Protein AF-A0A957FVF9-F1 (afdb_monomer)

Solvent-accessible surface area (backbone atoms only — not comparable to full-atom values): 16336 Å² total; per-residue (Å²): 135,80,81,88,62,50,75,27,63,44,45,89,42,102,41,79,76,39,54,56,52,42,64,32,83,74,25,46,86,74,78,30,79,14,34,72,25,36,32,30,45,22,55,67,70,30,56,26,26,32,32,39,46,31,34,24,75,40,70,42,82,54,40,78,86,36,63,45,13,13,29,42,30,34,42,36,67,91,53,27,34,40,36,45,22,13,20,70,49,72,67,69,53,64,75,37,77,44,48,48,51,37,73,41,29,23,17,13,46,24,33,72,52,97,59,48,21,33,38,37,32,29,30,35,70,95,44,82,41,85,87,40,65,93,26,30,43,78,41,57,81,42,51,35,39,67,75,54,54,38,87,58,69,70,67,68,45,60,26,34,31,51,42,90,37,41,49,78,57,90,58,34,30,31,24,33,90,88,25,38,60,34,37,51,49,100,87,41,68,41,62,33,49,49,63,43,35,28,36,51,76,47,83,52,102,64,31,30,29,28,34,33,25,26,70,71,45,73,48,73,95,68,77,78,84,89,66,89,77,87,90,82,76,76,59,55,47,69,25,17,29,52,37,95,34,40,55,71,58,90,66,35,27,31,23,27,94,85,19,33,58,25,11,78,41,60,49,92,87,39,60,72,65,42,45,31,38,47,65,38,66,27,35,56,69,64,73,69,42,84,67,12,30,31,28,34,32,48,56,84,46,33,79,56,95,63,86,134

Secondary structure (DSSP, 8-state):
-PPP---S-SBS---EEE-TT--HHHHGGGT-SS-SSEEEE--TT-EEE-SS-EEEEEEE--SSSSTT-EEEEEE-STTEEEEEEEEEEES--TT-EE-TT-EEEEEB--SS-SSSEEEEEEEETT--BTTBSTTEE-SHHHHGGGGT-S---SSEEEEEEEGGGEEEETTEEEEPTT-EEEE-SSS-EEEE-TT-EEEEEEE-SSEEEEEEETTTTT--S-PPP---S------EEEEEEEGGGEEEETTEEEE-TT-EEEESSSSTTS-EEEEEPTT-EEEE-S--BTTEEEEEEEGGGBSSPPP-

Foldseek 3Di:
DDDDFFPADFWPAPDWPDFAQPPCVVCVVVVFSGQLFIWADAAWFTWTWDRAKFFFQDFDAALEPDQQGTWTKGADPQQKIKIKGQFPDFPDDGGDTDGRRDTTGTWFHGHNGDGTTITMWMAHPPDDDPPGPDRTDGCCVRCCVNLVNDADDDPWQKFKWFPVQWDDDVQKTFGAPPWTWGHRDLQDIFTQDGRFMWGFDDDDPTITITIGHCVRRVNDDDDPDDDDDDDDDLPWDKFWWQQVQWDDDPQKTFGHQQFTFGFNDLDPPGDGQAGFHGRFMWGFPDDDDNRITTTTGRCVRGPDRGDD

Structure (mmCIF, N/CA/C/O backbone):
data_AF-A0A957FVF9-F1
#
_entry.id   AF-A0A957FVF9-F1
#
loop_
_atom_site.group_PDB
_atom_site.id
_atom_site.type_symbol
_atom_site.label_atom_id
_atom_site.label_alt_id
_atom_site.label_comp_id
_atom_site.label_asym_id
_atom_site.label_entity_id
_atom_site.label_seq_id
_atom_site.pdbx_PDB_ins_code
_atom_site.Cartn_x
_atom_site.Cartn_y
_atom_site.Cartn_z
_atom_site.occupancy
_atom_site.B_iso_or_equiv
_atom_site.auth_seq_id
_atom_site.auth_comp_id
_atom_site.auth_asym_id
_atom_site.auth_atom_id
_atom_site.pdbx_PDB_model_num
ATOM 1 N N . MET A 1 1 ? -17.914 -2.248 -14.679 1.00 39.16 1 MET A N 1
ATOM 2 C CA . MET A 1 1 ? -16.458 -2.127 -14.454 1.00 39.16 1 MET A CA 1
ATOM 3 C C . MET A 1 1 ? -16.274 -1.328 -13.179 1.00 39.16 1 MET A C 1
ATOM 5 O O . MET A 1 1 ? -16.945 -0.313 -13.040 1.00 39.16 1 MET A O 1
ATOM 9 N N . GLY A 1 2 ? -15.519 -1.854 -12.213 1.00 53.28 2 GLY A N 1
ATOM 10 C CA . GLY A 1 2 ? -15.209 -1.140 -10.970 1.00 53.28 2 GLY A CA 1
ATOM 11 C C . GLY A 1 2 ? -14.048 -0.171 -11.184 1.00 53.28 2 GLY A C 1
ATOM 12 O O . GLY A 1 2 ? -13.302 -0.339 -12.142 1.00 53.28 2 GLY A O 1
ATOM 13 N N . ALA A 1 3 ? -13.908 0.826 -10.312 1.00 80.12 3 ALA A N 1
ATOM 14 C CA . ALA A 1 3 ? -12.773 1.745 -10.349 1.00 80.12 3 ALA A CA 1
ATOM 15 C C . ALA A 1 3 ? -11.444 0.991 -10.148 1.00 80.12 3 ALA A C 1
ATOM 17 O O . ALA A 1 3 ? -11.397 0.029 -9.372 1.00 80.12 3 ALA A O 1
ATOM 18 N N . PHE A 1 4 ? -10.380 1.435 -10.826 1.00 87.38 4 PHE A N 1
ATOM 19 C CA . PHE A 1 4 ? -9.025 0.919 -10.626 1.00 87.38 4 PHE A CA 1
ATOM 20 C C . PHE A 1 4 ? -8.623 0.898 -9.141 1.00 87.38 4 PHE A C 1
ATOM 22 O O . PHE A 1 4 ? -8.746 1.898 -8.431 1.00 87.38 4 PHE A O 1
ATOM 29 N N . ARG A 1 5 ? -8.101 -0.245 -8.688 1.00 87.75 5 ARG A N 1
ATOM 30 C CA . ARG A 1 5 ? -7.539 -0.459 -7.349 1.00 87.75 5 ARG A CA 1
ATOM 31 C C . ARG A 1 5 ? -6.347 -1.405 -7.438 1.00 87.75 5 ARG A C 1
ATOM 33 O O . ARG A 1 5 ? -6.224 -2.149 -8.411 1.00 87.75 5 ARG A O 1
ATOM 40 N N . PHE A 1 6 ? -5.493 -1.402 -6.421 1.00 92.69 6 PHE A N 1
ATOM 41 C CA . PHE A 1 6 ? -4.568 -2.516 -6.245 1.00 92.69 6 PHE A CA 1
ATOM 42 C C . PHE A 1 6 ? -5.336 -3.691 -5.633 1.00 92.69 6 PHE A C 1
ATOM 44 O O . PHE A 1 6 ? -6.158 -3.507 -4.741 1.00 92.69 6 PHE A O 1
ATOM 51 N N . GLU A 1 7 ? -5.090 -4.887 -6.147 1.00 90.75 7 GLU A N 1
ATOM 52 C CA . GLU A 1 7 ? -5.759 -6.136 -5.772 1.00 90.75 7 GLU A CA 1
ATOM 53 C C . GLU A 1 7 ? -4.785 -7.140 -5.131 1.00 90.75 7 GLU A C 1
ATOM 55 O O . GLU A 1 7 ? -5.219 -8.126 -4.541 1.00 90.75 7 GLU A O 1
ATOM 60 N N . ALA A 1 8 ? -3.472 -6.886 -5.200 1.00 91.19 8 ALA A N 1
ATOM 61 C CA . ALA A 1 8 ? -2.452 -7.725 -4.580 1.00 91.19 8 ALA A CA 1
ATOM 62 C C . ALA A 1 8 ? -1.302 -6.913 -3.975 1.00 91.19 8 ALA A C 1
ATOM 64 O O . ALA A 1 8 ? -0.821 -5.940 -4.559 1.00 91.19 8 ALA A O 1
ATOM 65 N N . TRP A 1 9 ? -0.823 -7.351 -2.807 1.00 93.31 9 TRP A N 1
ATOM 66 C CA . TRP A 1 9 ? 0.393 -6.808 -2.206 1.00 93.31 9 TRP A CA 1
ATOM 67 C C . TRP A 1 9 ? 1.621 -7.214 -3.048 1.00 93.31 9 TRP A C 1
ATOM 69 O O . TRP A 1 9 ? 1.732 -8.383 -3.420 1.00 93.31 9 TRP A O 1
ATOM 79 N N . PRO A 1 10 ? 2.551 -6.295 -3.369 1.00 96.94 10 PRO A N 1
ATOM 80 C CA . PRO A 1 10 ? 3.556 -6.538 -4.407 1.00 96.94 10 PRO A CA 1
ATOM 81 C C . PRO A 1 10 ? 4.786 -7.333 -3.955 1.00 96.94 10 PRO A C 1
ATOM 83 O O . PRO A 1 10 ? 5.668 -7.576 -4.773 1.00 96.94 10 PRO A O 1
ATOM 86 N N . THR A 1 11 ? 4.890 -7.723 -2.682 1.00 93.44 11 THR A N 1
ATOM 87 C CA . THR A 1 11 ? 6.029 -8.499 -2.154 1.00 93.44 11 THR A CA 1
ATOM 88 C C . THR A 1 11 ? 5.564 -9.587 -1.186 1.00 93.44 11 THR A C 1
ATOM 90 O O . THR A 1 11 ? 4.392 -9.687 -0.842 1.00 93.44 11 THR A O 1
ATOM 93 N N . GLU A 1 12 ? 6.487 -10.401 -0.684 1.00 82.50 12 GLU A N 1
ATOM 94 C CA . GLU A 1 12 ? 6.202 -11.365 0.390 1.00 82.50 12 GLU A CA 1
ATOM 95 C C . GLU A 1 12 ? 6.155 -10.720 1.792 1.00 82.50 12 GLU A C 1
ATOM 97 O O . GLU A 1 12 ? 5.871 -11.399 2.777 1.00 82.50 12 GLU A O 1
ATOM 102 N N . PHE A 1 13 ? 6.420 -9.409 1.907 1.00 81.50 13 PHE A N 1
ATOM 103 C CA . PHE A 1 13 ? 6.526 -8.705 3.187 1.00 81.50 13 PHE A CA 1
ATOM 104 C C . PHE A 1 13 ? 5.645 -7.456 3.219 1.00 81.50 13 PHE A C 1
ATOM 106 O O . PHE A 1 13 ? 5.894 -6.464 2.533 1.00 81.50 13 PHE A O 1
ATOM 113 N N . GLN A 1 14 ? 4.658 -7.456 4.108 1.00 77.75 14 GLN A N 1
ATOM 114 C CA . GLN A 1 14 ? 3.724 -6.347 4.315 1.00 77.75 14 GLN A CA 1
ATOM 115 C C . GLN A 1 14 ? 4.316 -5.226 5.181 1.00 77.75 14 GLN A C 1
ATOM 117 O O . GLN A 1 14 ? 3.807 -4.899 6.249 1.00 77.75 14 GLN A O 1
ATOM 122 N N . LYS A 1 15 ? 5.447 -4.652 4.753 1.00 77.38 15 LYS A N 1
ATOM 123 C CA . LYS A 1 15 ? 6.122 -3.572 5.483 1.00 77.38 15 LYS A CA 1
ATOM 124 C C . LYS A 1 15 ? 6.642 -2.496 4.543 1.00 77.38 15 LYS A C 1
ATOM 126 O O . LYS A 1 15 ? 7.566 -2.744 3.775 1.00 77.38 15 LYS A O 1
ATOM 131 N N . ILE A 1 16 ? 6.113 -1.288 4.692 1.00 79.44 16 ILE A N 1
ATOM 132 C CA . ILE A 1 16 ? 6.655 -0.084 4.061 1.00 79.44 16 ILE A CA 1
ATOM 133 C C . ILE A 1 16 ? 7.907 0.352 4.830 1.00 79.44 16 ILE A C 1
ATOM 135 O O . ILE A 1 16 ? 7.897 0.441 6.060 1.00 79.44 16 ILE A O 1
ATOM 139 N N . THR A 1 17 ? 8.997 0.586 4.109 1.00 75.00 17 THR A N 1
ATOM 140 C CA . THR A 1 17 ? 10.268 1.090 4.645 1.00 75.00 17 THR A CA 1
ATOM 141 C C . THR A 1 17 ? 10.483 2.561 4.325 1.00 75.00 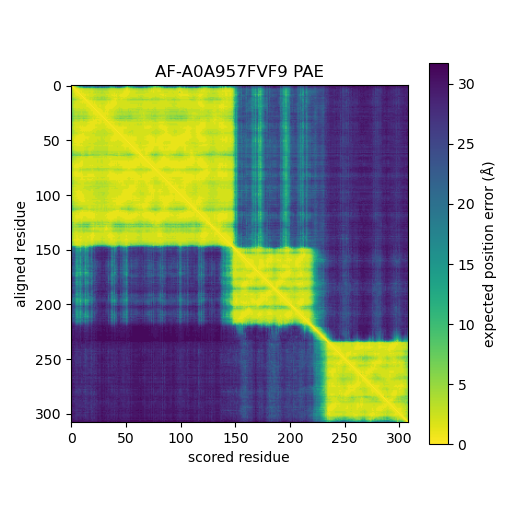17 THR A C 1
ATOM 143 O O . THR A 1 17 ? 11.168 3.236 5.089 1.00 75.00 17 THR A O 1
ATOM 146 N N . GLN A 1 18 ? 9.861 3.072 3.259 1.00 75.00 18 GLN A N 1
ATOM 147 C CA . GLN A 1 18 ? 9.872 4.495 2.940 1.00 75.00 18 GLN A CA 1
ATOM 148 C C . GLN A 1 18 ? 8.577 4.922 2.246 1.00 75.00 18 GLN A C 1
ATOM 150 O O . GLN A 1 18 ? 8.116 4.278 1.306 1.00 75.00 18 GLN A O 1
ATOM 155 N N . TYR A 1 19 ? 7.995 6.025 2.711 1.00 73.69 19 TYR A N 1
ATOM 156 C CA . TYR A 1 19 ? 6.755 6.577 2.165 1.00 73.69 19 TYR A CA 1
ATOM 157 C C . TYR A 1 19 ? 7.010 7.520 0.985 1.00 73.69 19 TYR A C 1
ATOM 159 O O . TYR A 1 19 ? 8.119 8.026 0.797 1.00 73.69 19 TYR A O 1
ATOM 167 N N . PHE A 1 20 ? 5.955 7.782 0.220 1.00 76.31 20 PHE A N 1
ATOM 168 C CA . PHE A 1 20 ? 5.917 8.829 -0.793 1.00 76.31 20 PHE A CA 1
ATOM 169 C C . PHE A 1 20 ? 6.207 10.206 -0.178 1.00 76.31 20 PHE A C 1
ATOM 171 O O . PHE A 1 20 ? 5.814 10.490 0.953 1.00 76.31 20 PHE A O 1
ATOM 178 N N . GLY A 1 21 ? 6.940 11.063 -0.890 1.00 70.38 21 GLY A N 1
ATOM 179 C CA . GLY A 1 21 ? 7.344 12.387 -0.403 1.00 70.38 21 GLY A CA 1
ATOM 180 C C . GLY A 1 21 ? 8.474 12.397 0.629 1.00 70.38 21 GLY A C 1
ATOM 181 O O . GLY A 1 21 ? 8.967 13.473 0.964 1.00 70.38 21 GLY A O 1
ATOM 182 N N . ALA A 1 22 ? 8.924 11.240 1.121 1.00 63.25 22 ALA A N 1
ATOM 183 C CA . ALA A 1 22 ? 9.972 11.177 2.133 1.00 63.25 22 ALA A CA 1
ATOM 184 C C . ALA A 1 22 ? 11.318 11.728 1.629 1.00 63.25 22 ALA A C 1
ATOM 186 O O . ALA A 1 22 ? 11.628 11.690 0.438 1.00 63.25 22 ALA A O 1
ATOM 187 N N . ASN A 1 23 ? 12.137 12.200 2.573 1.00 72.94 23 ASN A N 1
ATOM 188 C CA . ASN A 1 23 ? 13.519 12.645 2.360 1.00 72.94 23 ASN A CA 1
ATOM 189 C C . ASN A 1 23 ? 13.717 13.647 1.197 1.00 72.94 23 ASN A C 1
ATOM 191 O O . ASN A 1 23 ? 14.636 13.453 0.400 1.00 72.94 23 ASN A O 1
ATOM 195 N N . PRO A 1 24 ? 12.918 14.728 1.082 1.00 73.38 24 PRO A N 1
ATOM 196 C CA . PRO A 1 24 ? 12.976 15.693 -0.029 1.00 73.38 24 PRO A CA 1
ATOM 197 C C . PRO A 1 24 ? 14.385 16.192 -0.364 1.00 73.38 24 PRO A C 1
ATOM 199 O O . PRO A 1 24 ? 14.754 16.298 -1.532 1.00 73.38 24 PRO A O 1
ATOM 202 N N . GLN A 1 25 ? 15.214 16.408 0.654 1.00 80.56 25 GLN A N 1
ATOM 203 C CA . GLN A 1 25 ? 16.610 16.807 0.511 1.00 80.56 25 GLN A CA 1
ATOM 204 C C . GLN A 1 25 ? 17.462 15.809 -0.294 1.00 80.56 25 GLN A C 1
ATOM 206 O O . GLN A 1 25 ? 18.347 16.225 -1.036 1.00 80.56 25 GLN A O 1
ATOM 211 N N . ASN A 1 26 ? 17.175 14.507 -0.203 1.00 79.12 26 ASN A N 1
ATOM 212 C CA . ASN A 1 26 ? 17.899 13.463 -0.932 1.00 79.12 26 ASN A CA 1
ATOM 213 C C . ASN A 1 26 ? 17.429 13.360 -2.388 1.00 79.12 26 ASN A C 1
ATOM 215 O O . ASN A 1 26 ? 18.211 12.972 -3.252 1.00 79.12 26 ASN A O 1
ATOM 219 N N . TYR A 1 27 ? 16.169 13.707 -2.665 1.00 87.50 27 TYR A N 1
ATOM 220 C CA . TYR A 1 27 ? 15.547 13.573 -3.987 1.00 87.50 27 TYR A CA 1
ATOM 221 C C . TYR A 1 27 ? 15.618 14.848 -4.835 1.00 87.50 27 TYR A C 1
ATOM 223 O O . TYR A 1 27 ? 15.487 14.777 -6.059 1.00 87.50 27 TYR A O 1
ATOM 231 N N . ALA A 1 28 ? 15.923 15.994 -4.222 1.00 88.94 28 ALA A N 1
ATOM 232 C CA . ALA A 1 28 ? 16.115 17.266 -4.916 1.00 88.94 28 ALA A CA 1
ATOM 233 C C . ALA A 1 28 ? 17.161 17.178 -6.044 1.00 88.94 28 ALA A C 1
ATOM 235 O O . ALA A 1 28 ? 16.979 17.782 -7.100 1.00 88.94 28 ALA A O 1
ATOM 236 N N . GLN A 1 29 ? 18.210 16.362 -5.873 1.00 91.06 29 GLN A N 1
ATOM 237 C CA . GLN A 1 29 ? 19.230 16.118 -6.904 1.00 91.06 29 GLN A CA 1
ATOM 238 C C . GLN A 1 29 ? 18.670 15.482 -8.193 1.00 91.06 29 GLN A C 1
ATOM 240 O O . GLN A 1 29 ? 19.277 15.599 -9.253 1.00 91.06 29 GLN A O 1
ATOM 245 N N . PHE A 1 30 ? 17.497 14.843 -8.122 1.00 89.25 30 PHE A N 1
ATOM 246 C CA . PHE A 1 30 ? 16.783 14.258 -9.262 1.00 89.25 30 PHE A CA 1
ATOM 247 C C . PHE A 1 30 ? 15.648 15.156 -9.778 1.00 89.25 30 PHE A C 1
ATOM 249 O O . PHE A 1 30 ? 14.843 14.720 -10.603 1.00 89.25 30 PHE A O 1
ATOM 256 N N . GLY A 1 31 ? 15.550 16.396 -9.282 1.00 89.81 31 GLY A N 1
ATOM 257 C CA . GLY A 1 31 ? 14.455 17.314 -9.604 1.00 89.81 31 GLY A CA 1
ATOM 258 C C . GLY A 1 31 ? 13.102 16.848 -9.061 1.00 89.81 31 GLY A C 1
ATOM 259 O O . GLY A 1 31 ? 12.062 17.173 -9.634 1.00 89.81 31 GLY A O 1
ATOM 260 N N . LEU A 1 32 ? 13.110 16.047 -7.994 1.00 90.88 32 LEU A N 1
ATOM 261 C CA . LEU A 1 32 ? 11.913 15.517 -7.357 1.00 90.88 32 LEU A CA 1
ATOM 262 C C . LEU A 1 32 ? 11.653 16.229 -6.023 1.00 90.88 32 LEU A C 1
ATOM 264 O O . LEU A 1 32 ? 12.600 16.514 -5.288 1.00 90.88 32 LEU A O 1
ATOM 268 N N . PRO A 1 33 ? 10.380 16.482 -5.674 1.00 74.00 33 PRO A N 1
ATOM 269 C CA . PRO A 1 33 ? 10.014 17.114 -4.407 1.00 74.00 33 PRO A CA 1
ATOM 270 C C . PRO A 1 33 ? 10.150 16.169 -3.200 1.00 74.00 33 PRO A C 1
ATOM 272 O O . PRO A 1 33 ? 9.903 16.589 -2.077 1.00 74.00 33 PRO A O 1
ATOM 275 N N . GLY A 1 34 ? 10.512 14.905 -3.421 1.00 86.00 34 GLY A N 1
ATOM 276 C CA . GLY A 1 34 ? 10.608 13.839 -2.430 1.00 86.00 34 GLY A CA 1
ATOM 277 C C . GLY A 1 34 ? 10.670 12.482 -3.111 1.00 86.00 34 GLY A C 1
ATOM 278 O O . GLY A 1 34 ? 10.746 12.403 -4.338 1.00 86.00 34 GLY A O 1
ATOM 279 N N . HIS A 1 35 ? 10.605 11.427 -2.310 1.00 88.94 35 HIS A N 1
ATOM 280 C CA . HIS A 1 35 ? 10.514 10.064 -2.808 1.00 88.94 35 HIS A CA 1
ATOM 281 C C . HIS A 1 35 ? 9.263 9.861 -3.674 1.00 88.94 35 HIS A C 1
ATOM 283 O O . HIS A 1 35 ? 8.144 10.063 -3.213 1.00 88.94 35 HIS A O 1
ATOM 289 N N . GLU A 1 36 ? 9.436 9.466 -4.929 1.00 93.69 36 GLU A N 1
ATOM 290 C CA . GLU A 1 36 ? 8.377 9.439 -5.939 1.00 93.69 36 GLU A CA 1
ATOM 291 C C . GLU A 1 36 ? 7.573 8.134 -5.998 1.00 93.69 36 GLU A C 1
ATOM 293 O O . GLU A 1 36 ? 6.814 7.905 -6.939 1.00 93.69 36 GLU A O 1
ATOM 298 N N . GLY A 1 37 ? 7.725 7.281 -4.992 1.00 92.56 37 GLY A N 1
ATOM 299 C CA . GLY A 1 37 ? 7.009 6.023 -4.862 1.00 92.56 37 GLY A CA 1
ATOM 300 C C . GLY A 1 37 ? 6.925 5.589 -3.407 1.00 92.56 37 GLY A C 1
ATOM 301 O O . GLY A 1 37 ? 7.014 6.405 -2.489 1.00 92.56 37 GLY A O 1
ATOM 302 N N . ILE A 1 38 ? 6.753 4.292 -3.195 1.00 89.06 38 ILE A N 1
ATOM 303 C CA . ILE A 1 38 ? 6.815 3.657 -1.880 1.00 89.06 38 ILE A CA 1
ATOM 304 C C . ILE A 1 38 ? 7.828 2.530 -1.932 1.00 89.06 38 ILE A C 1
ATOM 306 O O . ILE A 1 38 ? 7.788 1.703 -2.842 1.00 89.06 38 ILE A O 1
ATOM 310 N N . ASP A 1 39 ? 8.687 2.486 -0.917 1.00 93.50 39 ASP A N 1
ATOM 311 C CA . ASP A 1 39 ? 9.656 1.414 -0.755 1.00 93.50 39 ASP A CA 1
ATOM 312 C C . ASP A 1 39 ? 9.088 0.392 0.215 1.00 93.50 39 ASP A C 1
ATOM 314 O O . ASP A 1 39 ? 8.679 0.720 1.336 1.00 93.50 39 ASP A O 1
ATOM 318 N N . ILE A 1 40 ? 9.053 -0.857 -0.227 1.00 91.94 40 ILE A N 1
ATOM 319 C CA . ILE A 1 40 ? 8.489 -1.985 0.500 1.00 91.94 40 ILE A CA 1
ATOM 320 C C . ILE A 1 40 ? 9.621 -2.956 0.793 1.00 91.94 40 ILE A C 1
ATOM 322 O O . ILE A 1 40 ? 10.419 -3.288 -0.085 1.00 91.94 40 ILE A O 1
ATOM 326 N N . ARG A 1 41 ? 9.680 -3.447 2.034 1.00 87.12 41 ARG A N 1
ATOM 327 C CA . ARG A 1 41 ? 10.655 -4.457 2.439 1.00 87.12 41 ARG A CA 1
ATOM 328 C C . ARG A 1 41 ? 10.593 -5.636 1.467 1.00 87.12 41 ARG A C 1
ATOM 330 O O . ARG A 1 41 ? 9.551 -6.265 1.313 1.00 87.12 41 ARG A O 1
ATOM 337 N N . ALA A 1 42 ? 11.729 -5.956 0.871 1.00 94.06 42 ALA A N 1
ATOM 338 C CA . ALA A 1 42 ? 11.906 -7.133 0.039 1.00 94.06 42 ALA A CA 1
ATOM 339 C C . ALA A 1 42 ? 13.405 -7.455 0.013 1.00 94.06 42 ALA A C 1
ATOM 341 O O . ALA A 1 42 ? 14.129 -6.836 -0.756 1.00 94.06 42 ALA A O 1
ATOM 342 N N . PRO A 1 43 ? 13.900 -8.339 0.901 1.00 90.38 43 PRO A N 1
ATOM 343 C CA . PRO A 1 43 ? 15.273 -8.826 0.822 1.00 90.38 43 PRO A CA 1
ATOM 344 C C . PRO A 1 43 ? 15.589 -9.424 -0.555 1.00 90.38 43 PRO A C 1
ATOM 346 O O . PRO A 1 43 ? 14.681 -9.886 -1.248 1.00 90.38 43 PRO A O 1
ATOM 349 N N . THR A 1 44 ? 16.867 -9.478 -0.921 1.00 94.25 44 THR A N 1
ATOM 350 C CA . THR A 1 44 ? 17.301 -9.969 -2.235 1.00 94.25 44 THR A CA 1
ATOM 351 C C . THR A 1 44 ? 16.745 -11.363 -2.513 1.00 94.25 44 THR A C 1
ATOM 353 O O . THR A 1 44 ? 16.766 -12.227 -1.633 1.00 94.25 44 THR A O 1
ATOM 356 N N . GLY A 1 45 ? 16.209 -11.561 -3.717 1.00 89.69 45 GLY A N 1
ATOM 357 C CA . GLY A 1 45 ? 15.563 -12.805 -4.135 1.00 89.69 45 GLY A CA 1
ATOM 358 C C . GLY A 1 45 ? 14.114 -12.966 -3.656 1.00 89.69 45 GLY A C 1
ATOM 359 O O . GLY A 1 45 ? 13.507 -14.007 -3.904 1.00 89.69 45 GLY A O 1
ATOM 360 N N . SER A 1 46 ? 13.525 -11.967 -2.986 1.00 92.44 46 SER A N 1
ATOM 361 C CA . SER A 1 46 ? 12.090 -11.990 -2.655 1.00 92.44 46 SER A CA 1
ATOM 362 C C . SER A 1 46 ? 11.246 -11.887 -3.918 1.00 92.44 46 SER A C 1
ATOM 364 O O . SER A 1 46 ? 11.574 -11.121 -4.826 1.00 92.44 46 SER A O 1
ATOM 366 N N . ARG A 1 47 ? 10.119 -12.599 -3.959 1.00 96.19 47 ARG A N 1
ATOM 367 C CA . ARG A 1 47 ? 9.187 -12.533 -5.091 1.00 96.19 47 ARG A CA 1
ATOM 368 C C . ARG A 1 47 ? 8.494 -11.173 -5.149 1.00 96.19 47 ARG A C 1
ATOM 370 O O . ARG A 1 47 ? 8.037 -10.655 -4.128 1.00 96.19 47 ARG A O 1
ATOM 377 N N . VAL A 1 48 ? 8.384 -10.637 -6.363 1.00 98.69 48 VAL A N 1
ATOM 378 C CA . VAL A 1 48 ? 7.642 -9.411 -6.678 1.00 98.69 48 VAL A CA 1
ATOM 379 C C . VAL A 1 48 ? 6.403 -9.763 -7.490 1.00 98.69 48 VAL A C 1
ATOM 381 O O . VAL A 1 48 ? 6.484 -10.533 -8.450 1.00 98.69 48 VAL A O 1
ATOM 384 N N . PHE A 1 49 ? 5.262 -9.190 -7.118 1.00 98.44 49 PHE A N 1
ATOM 385 C CA . PHE A 1 49 ? 3.957 -9.461 -7.719 1.00 98.44 49 PHE A CA 1
ATOM 386 C C . PHE A 1 49 ? 3.355 -8.200 -8.346 1.00 98.44 49 PHE A C 1
ATOM 388 O O . PHE A 1 49 ? 3.541 -7.094 -7.835 1.00 98.44 49 PHE A O 1
ATOM 395 N N . ALA A 1 50 ? 2.604 -8.358 -9.438 1.00 98.62 50 ALA A N 1
ATOM 396 C CA . ALA A 1 50 ? 1.841 -7.259 -10.022 1.00 98.62 50 ALA A CA 1
ATOM 397 C C . ALA A 1 50 ? 0.700 -6.837 -9.081 1.00 98.62 50 ALA A C 1
ATOM 399 O O . ALA A 1 50 ? -0.103 -7.674 -8.667 1.00 98.62 50 ALA A O 1
ATOM 400 N N . VAL A 1 51 ? 0.590 -5.542 -8.765 1.00 98.06 51 VAL A N 1
ATOM 401 C CA . VAL A 1 51 ? -0.450 -5.039 -7.842 1.00 98.06 51 VAL A CA 1
ATOM 402 C C . VAL A 1 51 ? -1.857 -5.075 -8.431 1.00 98.06 51 VAL A C 1
ATOM 404 O O . VAL A 1 51 ? -2.826 -5.072 -7.684 1.00 98.06 51 VAL A O 1
ATOM 407 N N . ALA A 1 52 ? -1.983 -5.086 -9.756 1.00 97.94 52 ALA A N 1
ATOM 408 C CA . ALA A 1 52 ? -3.246 -5.119 -10.485 1.00 97.94 52 ALA A CA 1
ATOM 409 C C . ALA A 1 52 ? -3.027 -5.740 -11.871 1.00 97.94 52 ALA A C 1
ATOM 411 O O . ALA A 1 52 ? -1.905 -5.724 -12.389 1.00 97.94 52 ALA A O 1
ATOM 412 N N . ALA A 1 53 ? -4.100 -6.234 -12.493 1.00 97.94 53 ALA A N 1
ATOM 413 C CA . ALA A 1 53 ? -4.039 -6.749 -13.857 1.00 97.94 53 ALA A CA 1
ATOM 414 C C . ALA A 1 53 ? -3.648 -5.651 -14.864 1.00 97.94 53 ALA A C 1
ATOM 416 O O . ALA A 1 53 ? -3.996 -4.477 -14.695 1.00 97.94 53 ALA A O 1
ATOM 417 N N . GLY A 1 54 ? -2.921 -6.014 -15.917 1.00 98.50 54 GLY A N 1
ATOM 418 C CA . GLY A 1 54 ? -2.460 -5.055 -16.920 1.00 98.50 54 GLY A CA 1
ATOM 419 C C . GLY A 1 54 ? -1.545 -5.656 -17.978 1.00 98.50 54 GLY A C 1
ATOM 420 O O . GLY A 1 54 ? -1.320 -6.862 -18.014 1.00 98.50 54 GLY A O 1
ATOM 421 N N . GLU A 1 55 ? -1.007 -4.798 -18.836 1.00 98.75 55 GLU A N 1
ATOM 422 C CA . GLU A 1 55 ? -0.044 -5.149 -19.877 1.00 98.75 55 GLU A CA 1
ATOM 423 C C . GLU A 1 55 ? 1.342 -4.603 -19.526 1.00 98.75 55 GLU A C 1
ATOM 425 O O . GLU A 1 55 ? 1.516 -3.416 -19.232 1.00 98.75 55 GLU A O 1
ATOM 430 N N . VAL A 1 56 ? 2.356 -5.462 -19.574 1.00 98.81 56 VAL A N 1
ATOM 431 C CA . VAL A 1 56 ? 3.756 -5.065 -19.419 1.00 98.81 56 VAL A CA 1
ATOM 432 C C . VAL A 1 56 ? 4.182 -4.278 -20.657 1.00 98.81 56 VAL A C 1
ATOM 434 O O . VAL A 1 56 ? 4.470 -4.859 -21.696 1.00 98.81 56 VAL A O 1
ATOM 437 N N . PHE A 1 57 ? 4.257 -2.952 -20.563 1.00 98.62 57 PHE A N 1
ATOM 438 C CA . PHE A 1 57 ? 4.613 -2.107 -21.714 1.00 98.62 57 PHE A CA 1
ATOM 439 C C . PHE A 1 57 ? 6.108 -1.777 -21.785 1.00 98.62 57 PHE A C 1
ATOM 441 O O . PHE A 1 57 ? 6.567 -1.214 -22.779 1.00 98.62 57 PHE A O 1
ATOM 448 N N . ARG A 1 58 ? 6.866 -2.048 -20.714 1.00 98.56 58 ARG A N 1
ATOM 449 C CA . ARG A 1 58 ? 8.321 -1.883 -20.712 1.00 98.56 58 ARG A CA 1
ATOM 450 C C . ARG A 1 58 ? 9.005 -2.818 -19.726 1.00 98.56 58 ARG A C 1
ATOM 452 O O . ARG A 1 58 ? 8.590 -2.905 -18.569 1.00 98.56 58 ARG A O 1
ATOM 459 N N . VAL A 1 59 ? 10.109 -3.411 -20.161 1.00 98.56 59 VAL A N 1
ATOM 460 C CA . VAL A 1 59 ? 11.051 -4.148 -19.315 1.00 98.56 59 VAL A CA 1
ATOM 461 C C . VAL A 1 59 ? 12.446 -3.574 -19.530 1.00 98.56 59 VAL A C 1
ATOM 463 O O . VAL A 1 59 ? 12.888 -3.384 -20.657 1.00 98.56 59 VAL A O 1
ATOM 466 N N . HIS A 1 60 ? 13.148 -3.275 -18.443 1.00 98.44 60 HIS A N 1
ATOM 467 C CA . HIS A 1 60 ? 14.522 -2.795 -18.488 1.00 98.44 60 HIS A CA 1
ATOM 468 C C . HIS A 1 60 ? 15.408 -3.724 -17.667 1.00 98.44 60 HIS A C 1
ATOM 470 O O . HIS A 1 60 ? 15.137 -3.934 -16.488 1.00 98.44 60 HIS A O 1
ATOM 476 N N . THR A 1 61 ? 16.453 -4.273 -18.285 1.00 97.44 61 THR A N 1
ATOM 477 C CA . THR A 1 61 ? 17.303 -5.318 -17.689 1.00 97.44 61 THR A CA 1
ATOM 478 C C . THR A 1 61 ? 18.741 -4.881 -17.427 1.00 97.44 61 THR A C 1
ATOM 480 O O . THR A 1 61 ? 19.531 -5.682 -16.939 1.00 97.44 61 THR A O 1
ATOM 483 N N . ASP A 1 62 ? 19.106 -3.636 -17.739 1.00 96.81 62 ASP A N 1
ATOM 484 C CA . ASP A 1 62 ? 20.419 -3.092 -17.386 1.00 96.81 62 ASP A CA 1
ATOM 485 C C . ASP A 1 62 ? 20.360 -2.473 -15.983 1.00 96.81 62 ASP A C 1
ATOM 487 O O . ASP A 1 62 ? 19.708 -1.456 -15.748 1.00 96.81 62 ASP A O 1
ATOM 491 N N . ALA A 1 63 ? 21.059 -3.098 -15.038 1.00 95.19 63 ALA A N 1
ATOM 492 C CA . ALA A 1 63 ? 21.090 -2.689 -13.637 1.00 95.19 63 ALA A CA 1
ATOM 493 C C . ALA A 1 63 ? 21.718 -1.306 -13.387 1.00 95.19 63 ALA A C 1
ATOM 495 O O . ALA A 1 63 ? 21.515 -0.742 -12.314 1.00 95.19 63 ALA A O 1
ATOM 496 N N . SER A 1 64 ? 22.489 -0.770 -14.336 1.00 94.19 64 SER A N 1
ATOM 497 C CA . SER A 1 64 ? 23.332 0.418 -14.142 1.00 94.19 64 SER A CA 1
ATOM 498 C C . SER A 1 64 ? 22.905 1.634 -14.963 1.00 94.19 64 SER A C 1
ATOM 500 O O . SER A 1 64 ? 23.240 2.763 -14.608 1.00 94.19 64 SER A O 1
ATOM 502 N N . SER A 1 65 ? 22.146 1.433 -16.044 1.00 94.75 65 SER A N 1
ATOM 503 C CA . SER A 1 65 ? 21.835 2.510 -16.996 1.00 94.75 65 SER A CA 1
ATOM 504 C C . SER A 1 65 ? 20.634 3.389 -16.616 1.00 94.75 65 SER A C 1
ATOM 506 O O . SER A 1 65 ? 20.335 4.371 -17.299 1.00 94.75 65 SER A O 1
ATOM 508 N N . HIS A 1 66 ? 19.932 3.065 -15.526 1.00 95.81 66 HIS A N 1
ATOM 509 C CA . HIS A 1 66 ? 18.749 3.797 -15.075 1.00 95.81 66 HIS A CA 1
ATOM 510 C C . HIS A 1 66 ? 18.661 3.838 -13.540 1.00 95.81 66 HIS A C 1
ATOM 512 O O . HIS A 1 66 ? 19.013 2.872 -12.873 1.00 95.81 66 HIS A O 1
ATOM 518 N N . ASN A 1 67 ? 18.117 4.921 -12.964 1.00 94.50 67 ASN A N 1
ATOM 519 C CA . ASN A 1 67 ? 18.013 5.089 -11.500 1.00 94.50 67 ASN A CA 1
ATOM 520 C C . ASN A 1 67 ? 17.194 3.981 -10.813 1.00 94.50 67 ASN A C 1
ATOM 522 O O . ASN A 1 67 ? 17.556 3.543 -9.730 1.00 94.50 67 ASN A O 1
ATOM 526 N N . TYR A 1 68 ? 16.130 3.492 -11.455 1.00 96.81 68 TYR A N 1
ATOM 527 C CA . TYR A 1 68 ? 15.377 2.314 -10.990 1.00 96.81 68 TYR A CA 1
ATOM 528 C C . TYR A 1 68 ? 16.120 0.977 -11.139 1.00 96.81 68 TYR A C 1
ATOM 530 O O . TYR A 1 68 ? 15.570 -0.040 -10.740 1.00 96.81 68 TYR A O 1
ATOM 538 N N . GLY A 1 69 ? 17.307 0.940 -11.748 1.00 98.19 69 GLY A N 1
ATOM 539 C CA . GLY A 1 69 ? 17.989 -0.307 -12.087 1.00 98.19 69 GLY A CA 1
ATOM 540 C C . GLY A 1 69 ? 17.144 -1.177 -13.014 1.00 98.19 69 GLY A C 1
ATOM 541 O O . GLY A 1 69 ? 16.430 -0.665 -13.889 1.00 98.19 69 GLY A O 1
ATOM 542 N N . ILE A 1 70 ? 17.185 -2.489 -12.785 1.00 98.69 70 ILE A N 1
ATOM 543 C CA . ILE A 1 70 ? 16.296 -3.439 -13.459 1.00 98.69 70 ILE A CA 1
ATOM 544 C C . ILE A 1 70 ? 14.868 -3.159 -12.994 1.00 98.69 70 ILE A C 1
ATOM 546 O O . ILE A 1 70 ? 14.595 -3.103 -11.794 1.00 98.69 70 ILE A O 1
ATOM 550 N N . HIS A 1 71 ? 13.951 -2.960 -13.941 1.00 98.81 71 HIS A N 1
ATOM 551 C CA . HIS A 1 71 ? 12.583 -2.583 -13.607 1.00 98.81 71 HIS A CA 1
ATOM 552 C C . HIS A 1 71 ? 11.553 -3.016 -14.647 1.00 98.81 71 HIS A C 1
ATOM 554 O O . HIS A 1 71 ? 11.839 -3.160 -15.839 1.00 98.81 71 HIS A O 1
ATOM 560 N N . ILE A 1 72 ? 10.315 -3.158 -14.179 1.00 98.88 72 ILE A N 1
ATOM 561 C CA . ILE A 1 72 ? 9.143 -3.512 -14.985 1.00 98.88 72 ILE A CA 1
ATOM 562 C C . ILE A 1 72 ? 8.159 -2.346 -14.937 1.00 98.88 72 ILE A C 1
ATOM 564 O O . ILE A 1 72 ? 7.989 -1.715 -13.892 1.00 98.88 72 ILE A O 1
ATOM 568 N N . ARG A 1 73 ? 7.502 -2.042 -16.061 1.00 98.81 73 ARG A N 1
ATOM 569 C CA . ARG A 1 73 ? 6.406 -1.069 -16.110 1.00 98.81 73 ARG A CA 1
ATOM 570 C C . ARG A 1 73 ? 5.154 -1.697 -16.696 1.00 98.81 73 ARG A C 1
ATOM 572 O O . ARG A 1 73 ? 5.203 -2.294 -17.772 1.00 98.81 73 ARG A O 1
ATOM 579 N N . ILE A 1 74 ? 4.038 -1.515 -15.999 1.00 98.88 74 ILE A N 1
ATOM 580 C CA . ILE A 1 74 ? 2.750 -2.117 -16.348 1.00 98.88 74 ILE A CA 1
ATOM 581 C C . ILE A 1 74 ? 1.735 -1.004 -16.588 1.00 98.88 74 ILE A C 1
ATOM 583 O O . ILE A 1 74 ? 1.652 -0.056 -15.808 1.00 98.88 74 ILE A O 1
ATOM 587 N N . GLN A 1 75 ? 1.006 -1.102 -17.697 1.00 98.75 75 GLN A N 1
ATOM 588 C CA . GLN A 1 75 ? -0.157 -0.286 -18.019 1.00 98.75 75 GLN A CA 1
ATOM 589 C C . GLN A 1 75 ? -1.396 -1.037 -17.547 1.00 98.75 75 GLN A C 1
ATOM 591 O O . GLN A 1 75 ? -1.604 -2.193 -17.905 1.00 98.75 75 GLN A O 1
ATOM 596 N N . HIS A 1 76 ? -2.226 -0.368 -16.764 1.00 98.25 76 HIS A N 1
ATOM 597 C CA . HIS A 1 76 ? -3.475 -0.898 -16.241 1.00 98.25 76 HIS A CA 1
ATOM 598 C C . HIS A 1 76 ? -4.675 -0.242 -16.928 1.00 98.25 76 HIS A C 1
ATOM 600 O O . HIS A 1 76 ? -4.525 0.639 -17.780 1.00 98.25 76 HIS A O 1
ATOM 606 N N . GLN A 1 77 ? -5.872 -0.669 -16.531 1.00 93.06 77 GLN A N 1
ATOM 607 C CA . GLN A 1 77 ? -7.118 0.011 -16.878 1.00 93.06 77 GLN A CA 1
ATOM 608 C C . GLN A 1 77 ? -7.149 1.441 -16.319 1.00 93.06 77 GLN A C 1
ATOM 610 O O . GLN A 1 77 ? -6.319 1.818 -15.487 1.00 93.06 77 GLN A O 1
ATOM 615 N N . ASP A 1 78 ? -8.104 2.236 -16.801 1.00 92.19 78 ASP A N 1
ATOM 616 C CA . ASP A 1 78 ? -8.314 3.625 -16.391 1.00 92.19 78 ASP A CA 1
ATOM 617 C C . ASP A 1 78 ? -7.021 4.456 -16.422 1.00 92.19 78 ASP A C 1
ATOM 619 O O . ASP A 1 78 ? -6.767 5.244 -15.521 1.00 92.19 78 ASP A O 1
ATOM 623 N N . ASP A 1 79 ? -6.167 4.275 -17.430 1.00 94.88 79 ASP A N 1
ATOM 624 C CA . ASP A 1 79 ? -4.926 5.036 -17.621 1.00 94.88 79 ASP A CA 1
ATOM 625 C C . ASP A 1 79 ? -3.941 5.044 -16.433 1.00 94.88 79 ASP A C 1
ATOM 627 O O . ASP A 1 79 ? -3.131 5.968 -16.285 1.00 94.88 79 ASP A O 1
ATOM 631 N N . TYR A 1 80 ? -3.974 4.027 -15.574 1.00 97.69 80 TYR A N 1
ATOM 632 C CA . TYR A 1 80 ? -2.990 3.881 -14.503 1.00 97.69 80 TYR A CA 1
ATOM 633 C C . TYR A 1 80 ? -1.744 3.144 -14.988 1.00 97.69 80 TYR A C 1
ATOM 635 O O . TYR A 1 80 ? -1.823 2.205 -15.775 1.00 97.69 80 TYR A O 1
ATOM 643 N N . LYS A 1 81 ? -0.569 3.535 -14.492 1.00 98.62 81 LYS A N 1
ATOM 644 C CA . LYS A 1 81 ? 0.689 2.814 -14.730 1.00 98.62 81 LYS A CA 1
ATOM 645 C C . LYS A 1 81 ? 1.435 2.589 -13.429 1.00 98.62 81 LYS A C 1
ATOM 647 O O . LYS A 1 81 ? 1.498 3.490 -12.597 1.00 98.62 81 LYS A O 1
ATOM 652 N N . THR A 1 82 ? 2.078 1.436 -13.304 1.00 98.81 82 THR A N 1
ATOM 653 C CA . THR A 1 82 ? 2.989 1.136 -12.193 1.00 98.81 82 THR A CA 1
ATOM 654 C C . THR A 1 82 ? 4.416 0.921 -12.682 1.00 98.81 82 THR A C 1
ATOM 656 O O . THR A 1 82 ? 4.645 0.537 -13.834 1.00 98.81 82 THR A O 1
ATOM 659 N N . VAL A 1 83 ? 5.387 1.210 -11.815 1.00 98.81 83 VAL A N 1
ATOM 660 C CA . VAL A 1 83 ? 6.811 0.907 -12.022 1.00 98.81 83 VAL A CA 1
ATOM 661 C C . VAL A 1 83 ? 7.318 0.123 -10.819 1.00 98.81 83 VAL A C 1
ATOM 663 O O . VAL A 1 83 ? 7.135 0.580 -9.696 1.00 98.81 83 VAL A O 1
ATOM 666 N N . TYR A 1 84 ? 7.967 -1.013 -11.071 1.00 98.88 84 TYR A N 1
ATOM 667 C CA . TYR A 1 84 ? 8.575 -1.893 -10.069 1.00 98.88 84 TYR A CA 1
ATOM 668 C C . TYR A 1 84 ? 10.088 -1.834 -10.254 1.00 98.88 84 TYR A C 1
ATOM 670 O O . TYR A 1 84 ? 10.583 -2.352 -11.255 1.00 98.88 84 TYR A O 1
ATOM 678 N N . GLY A 1 85 ? 10.792 -1.139 -9.361 1.00 98.56 85 GLY A N 1
ATOM 679 C CA . GLY A 1 85 ? 12.229 -0.871 -9.455 1.00 98.56 85 GLY A CA 1
ATOM 680 C C . GLY A 1 85 ? 13.096 -1.723 -8.530 1.00 98.56 85 GLY A C 1
ATOM 681 O O . GLY A 1 85 ? 12.589 -2.431 -7.663 1.00 98.56 85 GLY A O 1
ATOM 682 N N . HIS A 1 86 ? 14.409 -1.592 -8.719 1.00 98.56 86 HIS A N 1
ATOM 683 C CA . HIS A 1 86 ? 15.484 -2.223 -7.947 1.00 98.56 86 HIS A CA 1
ATOM 684 C C . HIS A 1 86 ? 15.461 -3.755 -7.989 1.00 98.56 86 HIS A C 1
ATOM 686 O O . HIS A 1 86 ? 15.810 -4.420 -7.021 1.00 98.56 86 HIS A O 1
ATOM 692 N N . LEU A 1 87 ? 15.051 -4.342 -9.115 1.00 98.75 87 LEU A N 1
ATOM 693 C CA . LEU A 1 87 ? 14.921 -5.794 -9.246 1.00 98.75 87 LEU A CA 1
ATOM 694 C C . LEU A 1 87 ? 16.281 -6.487 -9.442 1.00 98.75 87 LEU A C 1
ATOM 696 O O . LEU A 1 87 ? 17.229 -5.892 -9.951 1.00 98.75 87 LEU A O 1
ATOM 700 N N . GLU A 1 88 ? 16.351 -7.765 -9.080 1.00 98.12 88 GLU A N 1
ATOM 701 C CA . GLU A 1 88 ? 17.434 -8.689 -9.446 1.00 98.12 88 GLU A CA 1
ATOM 702 C C . GLU A 1 88 ? 17.261 -9.174 -10.889 1.00 98.12 88 GLU A C 1
ATOM 704 O O . GLU A 1 88 ? 18.199 -9.252 -11.678 1.00 98.12 88 GLU A O 1
ATOM 709 N N . SER A 1 89 ? 16.026 -9.552 -11.220 1.00 97.62 89 SER A N 1
ATOM 710 C CA . SER A 1 89 ? 15.661 -10.190 -12.477 1.00 97.62 89 SER A CA 1
ATOM 711 C C . SER A 1 89 ? 14.155 -10.082 -12.723 1.00 97.62 89 SER A C 1
ATOM 713 O O . SER A 1 89 ? 13.368 -9.747 -11.831 1.00 97.62 89 SER A O 1
ATOM 715 N N . VAL A 1 90 ? 13.762 -10.337 -13.970 1.00 98.19 90 VAL A N 1
ATOM 716 C CA . VAL A 1 90 ? 12.389 -10.200 -14.466 1.00 98.19 90 VAL A CA 1
ATOM 717 C C . VAL A 1 90 ? 11.878 -11.544 -14.980 1.00 98.19 90 VAL A C 1
ATOM 719 O O . VAL A 1 90 ? 12.606 -12.285 -15.638 1.00 98.19 90 VAL A O 1
ATOM 722 N N . ASN A 1 91 ? 10.606 -11.838 -14.720 1.00 97.06 91 ASN A N 1
ATOM 723 C CA . ASN A 1 91 ? 9.932 -13.088 -15.099 1.00 97.06 91 ASN A CA 1
ATOM 724 C C . ASN A 1 91 ? 8.825 -12.867 -16.141 1.00 97.06 91 ASN A C 1
ATOM 726 O O . ASN A 1 91 ? 8.022 -13.761 -16.414 1.00 97.06 91 ASN A O 1
ATOM 730 N N . VAL A 1 92 ? 8.780 -11.672 -16.726 1.00 98.50 92 VAL A N 1
ATOM 731 C CA . VAL A 1 92 ? 7.810 -11.253 -17.740 1.00 98.50 92 VAL A CA 1
ATOM 732 C C . VAL A 1 92 ? 8.513 -10.574 -18.911 1.00 98.50 92 VAL A C 1
ATOM 734 O O . VAL A 1 92 ? 9.674 -10.177 -18.810 1.00 98.50 92 VAL A O 1
ATOM 737 N N . ARG A 1 93 ? 7.799 -10.426 -20.029 1.00 98.19 93 ARG A N 1
ATOM 738 C CA . ARG A 1 93 ? 8.274 -9.736 -21.240 1.00 98.19 93 ARG A CA 1
ATOM 739 C C . ARG A 1 93 ? 7.336 -8.604 -21.653 1.00 98.19 93 ARG A C 1
ATOM 741 O O . ARG A 1 93 ? 6.170 -8.598 -21.271 1.00 98.19 93 ARG A O 1
ATOM 748 N N . GLU A 1 94 ? 7.834 -7.676 -22.465 1.00 98.62 94 GLU A N 1
ATOM 749 C CA . GLU A 1 94 ? 7.001 -6.629 -23.069 1.00 98.62 94 GLU A CA 1
ATOM 750 C C . GLU A 1 94 ? 5.849 -7.237 -23.895 1.00 98.62 94 GLU A C 1
ATOM 752 O O . GLU A 1 94 ? 6.012 -8.271 -24.548 1.00 98.62 94 GLU A O 1
ATOM 757 N N . GLY A 1 95 ? 4.669 -6.620 -23.815 1.00 98.56 95 GLY A N 1
ATOM 758 C CA . GLY A 1 95 ? 3.410 -7.087 -24.404 1.00 98.56 95 GLY A CA 1
ATOM 759 C C . GLY A 1 95 ? 2.704 -8.203 -23.623 1.00 98.56 95 GLY A C 1
ATOM 760 O O . GLY A 1 95 ? 1.637 -8.658 -24.030 1.00 98.56 95 GLY A O 1
ATOM 761 N N . GLN A 1 96 ? 3.273 -8.694 -22.517 1.00 98.69 96 GLN A N 1
ATOM 762 C CA . GLN A 1 96 ? 2.631 -9.732 -21.710 1.00 98.69 96 GLN A CA 1
ATOM 763 C C . GLN A 1 96 ? 1.483 -9.156 -20.871 1.00 98.69 96 GLN A C 1
ATOM 765 O O . GLN A 1 96 ? 1.682 -8.207 -20.113 1.00 98.69 96 GLN A O 1
ATOM 770 N N . ILE A 1 97 ? 0.307 -9.787 -20.950 1.00 98.56 97 ILE A N 1
ATOM 771 C CA . ILE A 1 97 ? -0.797 -9.554 -20.013 1.00 98.56 97 ILE A CA 1
ATOM 772 C C . ILE A 1 97 ? -0.504 -10.288 -18.706 1.00 98.56 97 ILE A C 1
ATOM 774 O O . ILE A 1 97 ? -0.108 -11.457 -18.720 1.00 98.56 97 ILE A O 1
ATOM 778 N N . VAL A 1 98 ? -0.689 -9.595 -17.589 1.00 98.31 98 VAL A N 1
ATOM 779 C CA . VAL A 1 98 ? -0.527 -10.142 -16.244 1.00 98.31 98 VAL A CA 1
ATOM 780 C C . VAL A 1 98 ? -1.788 -9.930 -15.422 1.00 98.31 98 VAL A C 1
ATOM 782 O O . VAL A 1 98 ? -2.498 -8.939 -15.601 1.00 98.31 98 VAL A O 1
ATOM 785 N N . GLU A 1 99 ? -2.046 -10.852 -14.505 1.00 98.25 99 GLU A N 1
ATOM 786 C CA . GLU A 1 99 ? -3.105 -10.727 -13.503 1.00 98.25 99 GLU A CA 1
ATOM 787 C C . GLU A 1 99 ? -2.569 -10.101 -12.209 1.00 98.25 99 GLU A C 1
ATOM 789 O O . GLU A 1 99 ? -1.361 -10.100 -11.946 1.00 98.25 99 GLU A O 1
ATOM 794 N N . ALA A 1 100 ? -3.466 -9.572 -11.375 1.00 96.31 100 ALA A N 1
ATOM 795 C CA . ALA A 1 100 ? -3.094 -9.160 -10.028 1.00 96.31 100 ALA A CA 1
ATOM 796 C C . ALA A 1 100 ? -2.548 -10.360 -9.235 1.00 96.31 100 ALA A C 1
ATOM 798 O O . ALA A 1 100 ? -3.089 -11.461 -9.300 1.00 96.31 100 ALA A O 1
ATOM 799 N N . GLY A 1 101 ? -1.460 -10.159 -8.494 1.00 95.50 101 GLY A N 1
ATOM 800 C CA . GLY A 1 101 ? -0.806 -11.215 -7.719 1.00 95.50 101 GLY A CA 1
ATOM 801 C C . GLY A 1 101 ? 0.071 -12.156 -8.548 1.00 95.50 101 GLY A C 1
ATOM 802 O O . GLY A 1 101 ? 0.755 -13.007 -7.980 1.00 95.50 101 GLY A O 1
ATOM 803 N N . GLN A 1 102 ? 0.120 -11.998 -9.874 1.00 98.06 102 GLN A N 1
ATOM 804 C CA . GLN A 1 102 ? 1.052 -12.752 -10.702 1.00 98.06 102 GLN A CA 1
ATOM 805 C C . GLN A 1 102 ? 2.493 -12.353 -10.364 1.00 98.06 102 GLN A C 1
ATOM 807 O O . GLN A 1 102 ? 2.816 -11.167 -10.296 1.00 98.06 102 GLN A O 1
ATOM 812 N N . MET A 1 103 ? 3.371 -13.342 -10.173 1.00 98.25 103 MET A N 1
ATOM 813 C CA . MET A 1 103 ? 4.798 -13.096 -9.960 1.00 98.25 103 MET A CA 1
ATOM 814 C C . MET A 1 103 ? 5.435 -12.551 -11.244 1.00 98.25 103 MET A C 1
ATOM 816 O O . MET A 1 103 ? 5.262 -13.126 -12.320 1.00 98.25 103 MET A O 1
ATOM 820 N N . ILE A 1 104 ? 6.153 -11.434 -11.120 1.00 98.75 104 ILE A N 1
ATOM 821 C CA . ILE A 1 104 ? 6.734 -10.695 -12.248 1.00 98.75 104 ILE A CA 1
ATOM 822 C C . ILE A 1 104 ? 8.259 -10.564 -12.188 1.00 98.75 104 ILE A C 1
ATOM 824 O O . ILE A 1 104 ? 8.867 -10.222 -13.199 1.00 98.75 104 ILE A O 1
ATOM 828 N N . GLY A 1 105 ? 8.891 -10.863 -11.054 1.00 98.38 105 GLY A N 1
ATOM 829 C CA . GLY A 1 105 ? 10.344 -10.803 -10.902 1.00 98.38 105 GLY A CA 1
ATOM 830 C C . GLY A 1 105 ? 10.803 -11.038 -9.468 1.00 98.38 105 GLY A C 1
ATOM 831 O O . GLY A 1 105 ? 10.013 -11.440 -8.607 1.00 98.38 105 GLY A O 1
ATOM 832 N N . TYR A 1 106 ? 12.075 -10.734 -9.223 1.00 98.19 106 TYR A N 1
ATOM 833 C CA . TYR A 1 106 ? 12.725 -10.849 -7.918 1.00 98.19 106 TYR A CA 1
ATOM 834 C C . TYR A 1 106 ? 13.313 -9.504 -7.487 1.00 98.19 106 TYR A C 1
ATOM 836 O O . TYR A 1 106 ? 13.878 -8.789 -8.312 1.00 98.19 106 TYR A O 1
ATOM 844 N N . ALA A 1 107 ? 13.162 -9.140 -6.214 1.00 98.31 107 ALA A N 1
ATOM 845 C CA . ALA A 1 107 ? 13.684 -7.889 -5.661 1.00 98.31 107 ALA A CA 1
ATOM 846 C C . ALA A 1 107 ? 15.189 -7.974 -5.370 1.00 98.31 107 ALA A C 1
ATOM 848 O O . ALA A 1 107 ? 15.686 -9.041 -5.007 1.00 98.31 107 ALA A O 1
ATOM 849 N N . ASP A 1 108 ? 15.893 -6.849 -5.482 1.00 97.62 108 ASP A N 1
ATOM 850 C CA . ASP A 1 108 ? 17.287 -6.691 -5.065 1.00 97.62 108 ASP A CA 1
ATOM 851 C C . ASP A 1 108 ? 17.610 -5.207 -4.773 1.00 97.62 108 ASP A C 1
ATOM 853 O O . ASP A 1 108 ? 16.842 -4.523 -4.096 1.00 97.62 108 ASP A O 1
ATOM 857 N N . ASN A 1 109 ? 18.765 -4.711 -5.226 1.00 97.12 109 ASN A N 1
ATOM 858 C CA . ASN A 1 109 ? 19.317 -3.402 -4.916 1.00 97.12 109 ASN A CA 1
ATOM 859 C C . ASN A 1 109 ? 19.969 -2.762 -6.158 1.00 97.12 109 ASN A C 1
ATOM 861 O O . ASN A 1 109 ? 20.963 -2.044 -6.047 1.00 97.12 109 ASN A O 1
ATOM 865 N N . THR A 1 110 ? 19.469 -3.066 -7.359 1.00 98.19 110 THR A N 1
ATOM 866 C CA . THR A 1 110 ? 20.035 -2.520 -8.603 1.00 98.19 110 THR A CA 1
ATOM 867 C C . THR A 1 110 ? 19.690 -1.041 -8.789 1.00 98.19 110 THR A C 1
ATOM 869 O O . THR A 1 110 ? 18.706 -0.537 -8.247 1.00 98.19 110 THR A O 1
ATOM 872 N N . GLY A 1 111 ? 20.480 -0.317 -9.583 1.00 96.38 111 GLY A N 1
ATOM 873 C CA . GLY A 1 111 ? 20.308 1.122 -9.780 1.00 96.38 111 GLY A CA 1
ATOM 874 C C . GLY A 1 111 ? 20.700 1.944 -8.551 1.00 96.38 111 GLY A C 1
ATOM 875 O O . GLY A 1 111 ? 21.649 1.625 -7.839 1.00 96.38 111 GLY A O 1
ATOM 876 N N . ASN A 1 112 ? 19.982 3.040 -8.316 1.00 92.62 112 ASN A N 1
ATOM 877 C CA . ASN A 1 112 ? 20.240 3.948 -7.206 1.00 92.62 112 ASN A CA 1
ATOM 878 C C . ASN A 1 112 ? 19.459 3.519 -5.956 1.00 92.62 112 ASN A C 1
ATOM 880 O O . ASN A 1 112 ? 18.368 4.027 -5.703 1.00 92.62 112 ASN A O 1
ATOM 884 N N . SER A 1 113 ? 20.017 2.576 -5.198 1.00 88.50 113 SER A N 1
ATOM 885 C CA . SER A 1 113 ? 19.410 2.036 -3.981 1.00 88.50 113 SER A CA 1
ATOM 886 C C . SER A 1 113 ? 20.464 1.718 -2.908 1.00 88.50 113 SER A C 1
ATOM 888 O O . SER A 1 113 ? 21.568 1.259 -3.208 1.00 88.50 113 SER A O 1
ATOM 890 N N . PHE A 1 114 ? 20.130 1.969 -1.637 1.00 84.81 114 PHE A N 1
ATOM 891 C CA . PHE A 1 114 ? 21.047 1.843 -0.487 1.00 84.81 114 PHE A CA 1
ATOM 892 C C . PHE A 1 114 ? 20.891 0.534 0.302 1.00 84.81 114 PHE A C 1
ATOM 894 O O . PHE A 1 114 ? 21.593 0.307 1.287 1.00 84.81 114 PHE A O 1
ATOM 901 N N . GLY A 1 115 ? 19.961 -0.322 -0.103 1.00 88.31 115 GLY A N 1
ATOM 902 C CA . GLY A 1 115 ? 19.708 -1.626 0.491 1.00 88.31 115 GLY A CA 1
ATOM 903 C C . GLY A 1 115 ? 18.532 -2.312 -0.192 1.00 88.31 115 GLY A C 1
ATOM 904 O O . GLY A 1 115 ? 17.676 -1.651 -0.766 1.00 88.31 115 GLY A O 1
ATOM 905 N N . SER A 1 116 ? 18.493 -3.639 -0.125 1.00 92.12 116 SER A N 1
ATOM 906 C CA . SER A 1 116 ? 17.518 -4.441 -0.868 1.00 92.12 116 SER A CA 1
ATOM 907 C C . SER A 1 116 ? 16.061 -4.151 -0.470 1.00 92.12 116 SER A C 1
ATOM 909 O O . SER A 1 116 ? 15.708 -4.232 0.716 1.00 92.12 116 SER A O 1
ATOM 911 N N . HIS A 1 117 ? 15.240 -3.775 -1.455 1.00 97.94 117 HIS A N 1
ATOM 912 C CA . HIS A 1 117 ? 13.815 -3.458 -1.312 1.00 97.94 117 HIS A CA 1
ATOM 913 C C . HIS A 1 117 ? 13.104 -3.428 -2.678 1.00 97.94 117 HIS A C 1
ATOM 915 O O . HIS A 1 117 ? 13.741 -3.448 -3.725 1.00 97.94 117 HIS A O 1
ATOM 921 N N . LEU A 1 118 ? 11.769 -3.338 -2.674 1.00 98.69 118 LEU A N 1
ATOM 922 C CA . LEU A 1 118 ? 10.992 -3.001 -3.869 1.00 98.69 118 LEU A CA 1
ATOM 923 C C . LEU A 1 118 ? 10.623 -1.518 -3.845 1.00 98.69 118 LEU A C 1
ATOM 925 O O . LEU A 1 118 ? 9.940 -1.094 -2.915 1.00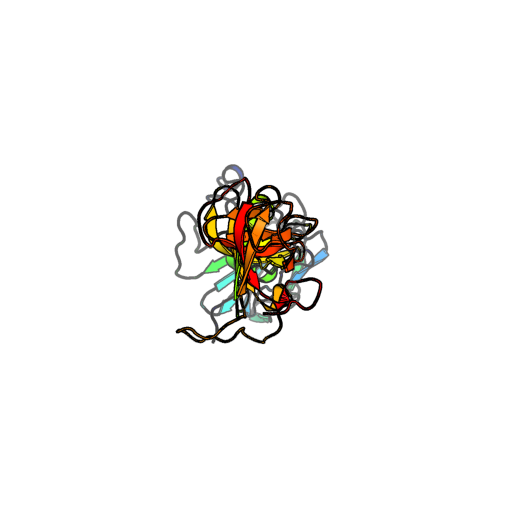 98.69 118 LEU A O 1
ATOM 929 N N . HIS A 1 119 ? 10.965 -0.779 -4.899 1.00 98.69 119 HIS A N 1
ATOM 930 C CA . HIS A 1 119 ? 10.404 0.549 -5.161 1.00 98.69 119 HIS A CA 1
ATOM 931 C C . HIS A 1 119 ? 9.164 0.439 -6.057 1.00 98.69 119 HIS A C 1
ATOM 933 O O . HIS A 1 119 ? 9.247 -0.099 -7.166 1.00 98.69 119 HIS A O 1
ATOM 939 N N . LEU A 1 120 ? 8.026 0.976 -5.609 1.00 98.69 120 LEU A N 1
ATOM 940 C CA . LEU A 1 120 ? 6.774 1.021 -6.369 1.00 98.69 120 LEU A CA 1
ATOM 941 C C . LEU A 1 120 ? 6.347 2.468 -6.655 1.00 98.69 120 LEU A C 1
ATOM 943 O O . LEU A 1 120 ? 5.942 3.194 -5.747 1.00 98.69 120 LEU A O 1
ATOM 947 N N . THR A 1 121 ? 6.350 2.868 -7.928 1.00 98.56 121 THR A N 1
ATOM 948 C CA . THR A 1 121 ? 5.745 4.133 -8.386 1.00 98.56 121 THR A CA 1
ATOM 949 C C . THR A 1 121 ? 4.341 3.888 -8.937 1.00 98.56 121 THR A C 1
ATOM 951 O O . THR A 1 121 ? 4.138 2.929 -9.684 1.00 98.56 121 THR A O 1
ATOM 954 N N . LEU A 1 122 ? 3.404 4.807 -8.682 1.00 97.94 122 LEU A N 1
ATOM 955 C CA . LEU A 1 122 ? 2.100 4.867 -9.351 1.00 97.94 122 LEU A CA 1
ATOM 956 C C . LEU A 1 122 ? 1.972 6.146 -10.185 1.00 97.94 122 LEU A C 1
ATOM 958 O O . LEU A 1 122 ? 2.414 7.224 -9.787 1.00 97.94 122 LEU A O 1
ATOM 962 N N . LYS A 1 123 ? 1.355 6.020 -11.360 1.00 97.38 123 LYS A N 1
ATOM 963 C CA . LYS A 1 123 ? 1.055 7.131 -12.264 1.00 97.38 123 LYS A CA 1
ATOM 964 C C . LYS A 1 123 ? -0.369 7.057 -12.777 1.00 97.38 123 LYS A C 1
ATOM 966 O O . LYS A 1 123 ? -0.895 5.958 -12.955 1.00 97.38 123 LYS A O 1
ATOM 971 N N . LYS A 1 124 ? -0.942 8.214 -13.097 1.00 93.75 124 LYS A N 1
ATOM 972 C CA . LYS A 1 124 ? -2.260 8.340 -13.727 1.00 93.75 124 LYS A CA 1
ATOM 973 C C . LYS A 1 124 ? -2.183 9.324 -14.892 1.00 93.75 124 LYS A C 1
ATOM 975 O O . LYS A 1 124 ? -2.003 10.519 -14.671 1.00 93.75 124 LYS A O 1
ATOM 980 N N . ILE A 1 125 ? -2.304 8.825 -16.126 1.00 91.75 125 ILE A N 1
ATOM 981 C CA . ILE A 1 125 ? -2.155 9.669 -17.325 1.00 91.75 125 ILE A CA 1
ATOM 982 C C . ILE A 1 125 ? -3.204 10.780 -17.321 1.00 91.75 125 ILE A C 1
ATOM 984 O O . ILE A 1 125 ? -4.364 10.558 -16.966 1.00 91.75 125 ILE A O 1
ATOM 988 N N . GLY A 1 126 ? -2.777 11.986 -17.691 1.00 88.31 126 GLY A N 1
ATOM 989 C CA . GLY A 1 126 ? -3.635 13.167 -17.732 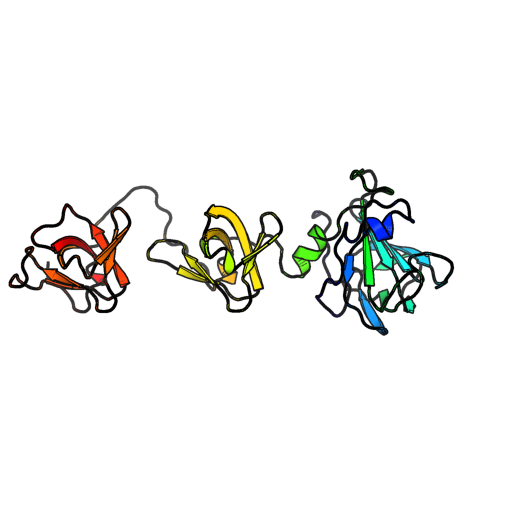1.00 88.31 126 GLY A CA 1
ATOM 990 C C . GLY A 1 126 ? -3.932 13.793 -16.365 1.00 88.31 126 GLY A C 1
ATOM 991 O O . GLY A 1 126 ? -4.568 14.844 -16.320 1.00 88.31 126 GLY A O 1
ATOM 992 N N . VAL A 1 127 ? -3.456 13.209 -15.257 1.00 80.88 127 VAL A N 1
ATOM 993 C CA . VAL A 1 127 ? -3.567 13.810 -13.922 1.00 80.88 127 VAL A CA 1
ATOM 994 C C . VAL A 1 127 ? -2.253 14.478 -13.545 1.00 80.88 127 VAL A C 1
ATOM 996 O O . VAL A 1 127 ? -1.205 13.845 -13.416 1.00 80.88 127 VAL A O 1
ATOM 999 N N . HIS A 1 128 ? -2.325 15.790 -13.333 1.00 78.56 128 HIS A N 1
ATOM 1000 C CA . HIS A 1 128 ? -1.239 16.557 -12.749 1.00 78.56 128 HIS A CA 1
ATOM 1001 C C . HIS A 1 128 ? -1.446 16.653 -11.236 1.00 78.56 128 HIS A C 1
ATOM 1003 O O . HIS A 1 128 ? -2.490 17.120 -10.782 1.00 78.56 128 HIS A O 1
ATOM 1009 N N . TYR A 1 129 ? -0.449 16.227 -10.462 1.00 69.56 129 TYR A N 1
ATOM 1010 C CA . TYR A 1 129 ? -0.486 16.235 -9.001 1.00 69.56 129 TYR A CA 1
ATOM 1011 C C . TYR A 1 129 ? 0.657 17.107 -8.457 1.00 69.56 129 TYR A C 1
ATOM 1013 O O . TYR A 1 129 ? 1.678 16.574 -8.030 1.00 69.56 129 TYR A O 1
ATOM 1021 N N . PRO A 1 130 ? 0.559 18.451 -8.528 1.00 68.31 130 PRO A N 1
ATOM 1022 C CA . PRO A 1 130 ? 1.624 19.337 -8.064 1.00 68.31 130 PRO A CA 1
ATOM 1023 C C . PRO A 1 130 ? 2.071 19.018 -6.626 1.00 68.31 130 PRO A C 1
ATOM 1025 O O . PRO A 1 130 ? 1.217 18.756 -5.779 1.00 68.31 130 PRO A O 1
ATOM 1028 N N . PRO A 1 131 ? 3.379 19.072 -6.310 1.00 80.94 131 PRO A N 1
ATOM 1029 C CA . PRO A 1 131 ? 4.508 19.454 -7.170 1.00 80.94 131 PRO A CA 1
ATOM 1030 C C . PRO A 1 131 ? 5.118 18.288 -7.979 1.00 80.94 131 PRO A C 1
ATOM 1032 O O . PRO A 1 131 ? 6.241 18.397 -8.470 1.00 80.94 131 PRO A O 1
ATOM 1035 N N . TRP A 1 132 ? 4.427 17.155 -8.105 1.00 78.06 132 TRP A N 1
ATOM 1036 C CA . TRP A 1 132 ? 4.989 15.934 -8.676 1.00 78.06 132 TRP A CA 1
ATOM 1037 C C . TRP A 1 132 ? 5.019 15.955 -10.211 1.00 78.06 132 TRP A C 1
ATOM 1039 O O . TRP A 1 132 ? 3.993 16.181 -10.863 1.00 78.06 132 TRP A O 1
ATOM 1049 N N . PRO A 1 133 ? 6.190 15.707 -10.827 1.00 88.88 133 PRO A N 1
ATOM 1050 C CA . PRO A 1 133 ? 6.310 15.659 -12.275 1.00 88.88 133 PRO A CA 1
ATOM 1051 C C . PRO A 1 133 ? 5.846 14.302 -12.822 1.00 88.88 133 PRO A C 1
ATOM 1053 O O . PRO A 1 133 ? 5.675 13.331 -12.087 1.00 88.88 133 PRO A O 1
ATOM 1056 N N . ARG A 1 134 ? 5.740 14.196 -14.154 1.00 90.50 134 ARG A N 1
ATOM 1057 C CA . ARG A 1 134 ? 5.576 12.914 -14.873 1.00 90.50 134 ARG A CA 1
ATOM 1058 C C . ARG A 1 134 ? 4.359 12.088 -14.424 1.00 90.50 134 ARG A C 1
ATOM 1060 O O . ARG A 1 134 ? 4.449 10.855 -14.428 1.00 90.50 134 ARG A O 1
ATOM 1067 N N . GLU A 1 135 ? 3.275 12.781 -14.063 1.00 90.44 135 GLU A N 1
ATOM 1068 C CA . GLU A 1 135 ? 1.961 12.199 -13.729 1.00 90.44 135 GLU A CA 1
ATOM 1069 C C . GLU A 1 135 ? 2.012 11.227 -12.541 1.00 90.44 135 GLU A C 1
ATOM 1071 O O . GLU A 1 135 ? 1.210 10.298 -12.438 1.00 90.44 135 GLU A O 1
ATOM 1076 N N . ILE A 1 136 ? 3.009 11.412 -11.672 1.00 91.50 136 ILE A N 1
ATOM 1077 C CA . ILE A 1 136 ? 3.220 10.602 -10.478 1.00 91.50 136 ILE A CA 1
ATOM 1078 C C . ILE A 1 136 ? 2.193 11.003 -9.421 1.00 91.50 136 ILE A C 1
ATOM 1080 O O . ILE A 1 136 ? 1.989 12.189 -9.164 1.00 91.50 136 ILE A O 1
ATOM 1084 N N . ILE A 1 137 ? 1.581 10.000 -8.801 1.00 84.81 137 ILE A N 1
ATOM 1085 C CA . ILE A 1 137 ? 0.645 10.158 -7.688 1.00 84.81 137 ILE A CA 1
ATOM 1086 C C . ILE A 1 137 ? 1.066 9.252 -6.534 1.00 84.81 137 ILE A C 1
ATOM 1088 O O . ILE A 1 137 ? 1.797 8.281 -6.734 1.00 84.81 137 ILE A O 1
ATOM 1092 N N . ASP A 1 138 ? 0.589 9.565 -5.334 1.00 81.88 138 ASP A N 1
ATOM 1093 C CA . ASP A 1 138 ? 0.862 8.767 -4.141 1.00 81.88 138 ASP A CA 1
ATOM 1094 C C . ASP A 1 138 ? 0.269 7.345 -4.289 1.00 81.88 138 ASP A C 1
ATOM 1096 O O . ASP A 1 138 ? -0.948 7.215 -4.464 1.00 81.88 138 ASP A O 1
ATOM 1100 N N . PRO A 1 139 ? 1.084 6.268 -4.240 1.00 85.00 139 PRO A N 1
ATOM 1101 C CA . PRO A 1 139 ? 0.579 4.899 -4.255 1.00 85.00 139 PRO A CA 1
ATOM 1102 C C . PRO A 1 139 ? -0.030 4.464 -2.916 1.00 85.00 139 PRO A C 1
ATOM 1104 O O . PRO A 1 139 ? -0.716 3.439 -2.881 1.00 85.00 139 PRO A O 1
ATOM 1107 N N . LEU A 1 140 ? 0.206 5.195 -1.815 1.00 76.12 140 LEU A N 1
ATOM 1108 C CA . LEU A 1 140 ? -0.214 4.784 -0.474 1.00 76.12 140 LEU A CA 1
ATOM 1109 C C . LEU A 1 140 ? -1.722 4.509 -0.410 1.00 76.12 140 LEU A C 1
ATOM 1111 O O . LEU A 1 140 ? -2.072 3.413 0.024 1.00 76.12 140 LEU A O 1
ATOM 1115 N N . PRO A 1 141 ? -2.620 5.385 -0.910 1.00 74.19 141 PRO A N 1
ATOM 1116 C CA . PRO A 1 141 ? -4.062 5.141 -0.862 1.00 74.19 141 PRO A CA 1
ATOM 1117 C C . PRO A 1 141 ? -4.517 3.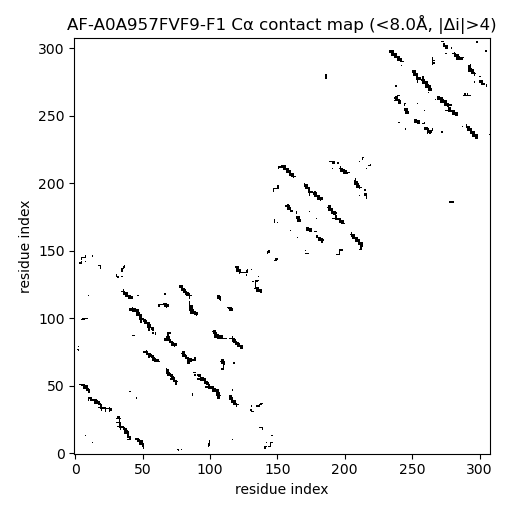859 -1.571 1.00 74.19 141 PRO A C 1
ATOM 1119 O O . PRO A 1 141 ? -5.576 3.338 -1.244 1.00 74.19 141 PRO A O 1
ATOM 1122 N N . PHE A 1 142 ? -3.727 3.336 -2.514 1.00 84.44 142 PHE A N 1
ATOM 1123 C CA . PHE A 1 142 ? -4.023 2.095 -3.235 1.00 84.44 142 PHE A CA 1
ATOM 1124 C C . PHE A 1 142 ? -3.446 0.862 -2.528 1.00 84.44 142 PHE A C 1
ATOM 1126 O O . PHE A 1 142 ? -4.036 -0.211 -2.589 1.00 84.44 142 PHE A O 1
ATOM 1133 N N . LEU A 1 143 ? -2.313 1.005 -1.832 1.00 75.25 143 LEU A N 1
ATOM 1134 C CA . LEU A 1 143 ? -1.699 -0.066 -1.036 1.00 75.25 143 LEU A CA 1
ATOM 1135 C C . LEU A 1 143 ? -2.390 -0.286 0.309 1.00 75.25 143 LEU A C 1
ATOM 1137 O O . LEU A 1 143 ? -2.428 -1.411 0.800 1.00 75.25 143 LEU A O 1
ATOM 1141 N N . LEU A 1 144 ? -2.902 0.781 0.916 1.00 64.62 144 LEU A N 1
ATOM 1142 C CA . LEU A 1 144 ? -3.593 0.742 2.202 1.00 64.62 144 LEU A CA 1
ATOM 1143 C C . LEU A 1 144 ? -4.711 -0.311 2.231 1.00 64.62 144 LEU A C 1
ATOM 1145 O O . LEU A 1 144 ? -4.648 -1.172 3.113 1.00 64.62 144 LEU A O 1
ATOM 1149 N N . PRO A 1 145 ? -5.636 -0.341 1.253 1.00 67.81 145 PRO A N 1
ATOM 1150 C CA . PRO A 1 145 ? -6.589 -1.425 1.064 1.00 67.81 145 PRO A CA 1
ATOM 1151 C C . PRO A 1 145 ? -6.051 -2.840 1.305 1.00 67.81 145 PRO A C 1
ATOM 1153 O O . PRO A 1 145 ? -6.624 -3.634 2.048 1.00 67.81 145 PRO A O 1
ATOM 1156 N N . LEU A 1 146 ? -4.875 -3.128 0.754 1.00 71.56 146 LEU A N 1
ATOM 1157 C CA . LEU A 1 146 ? -4.244 -4.447 0.777 1.00 71.56 146 LEU A CA 1
ATOM 1158 C C . LEU A 1 146 ? -3.594 -4.804 2.117 1.00 71.56 146 LEU A C 1
ATOM 1160 O O . LEU A 1 146 ? -3.334 -5.975 2.386 1.00 71.56 146 LEU A O 1
ATOM 1164 N N . LEU A 1 147 ? -3.344 -3.807 2.966 1.00 62.03 147 LEU A N 1
ATOM 1165 C CA . LEU A 1 147 ? -2.962 -3.987 4.370 1.00 62.03 147 LEU A CA 1
ATOM 1166 C C . LEU A 1 147 ? -4.189 -4.133 5.283 1.00 62.03 147 LEU A C 1
ATOM 1168 O O . LEU A 1 147 ? -4.057 -4.100 6.507 1.00 62.03 147 LEU A O 1
ATOM 1172 N N . GLY A 1 148 ? -5.380 -4.242 4.688 1.00 57.44 148 GLY A N 1
ATOM 1173 C CA . GLY A 1 148 ? -6.666 -4.238 5.367 1.00 57.44 148 GLY A CA 1
ATOM 1174 C C . GLY A 1 148 ? -7.274 -2.846 5.534 1.00 57.44 148 GLY A C 1
ATOM 1175 O O . GLY A 1 148 ? -8.402 -2.777 6.008 1.00 57.44 148 GLY A O 1
ATOM 1176 N N . TRP A 1 149 ? -6.586 -1.759 5.136 1.00 54.94 149 TRP A N 1
ATOM 1177 C CA . TRP A 1 149 ? -7.045 -0.355 5.220 1.00 54.94 149 TRP A CA 1
ATOM 1178 C C . TRP A 1 149 ? -7.946 0.051 4.061 1.00 54.94 149 TRP A C 1
ATOM 1180 O O . TRP A 1 149 ? -7.776 1.105 3.450 1.00 54.94 149 TRP A O 1
ATOM 1190 N N . GLU A 1 150 ? -8.922 -0.800 3.775 1.00 61.75 150 GLU A N 1
ATOM 1191 C CA . GLU A 1 150 ? -10.108 -0.406 3.028 1.00 61.75 150 GLU A CA 1
ATOM 1192 C C . GLU A 1 150 ? -11.085 0.279 3.975 1.00 61.75 150 GLU A C 1
ATOM 1194 O O . GLU A 1 150 ? -11.091 0.014 5.182 1.00 61.75 150 GLU A O 1
ATOM 1199 N N . GLU A 1 151 ? -11.953 1.133 3.427 1.00 70.25 151 GLU A N 1
ATOM 1200 C CA . GLU A 1 151 ? -13.210 1.386 4.117 1.00 70.25 151 GLU A CA 1
ATOM 1201 C C . GLU A 1 151 ? -13.892 0.020 4.280 1.00 70.25 151 GLU A C 1
ATOM 1203 O O . GLU A 1 151 ? -14.198 -0.624 3.272 1.00 70.25 151 GLU A O 1
ATOM 1208 N N . PRO A 1 152 ? -14.049 -0.487 5.513 1.00 67.62 152 PRO A N 1
ATOM 1209 C CA . PRO A 1 152 ? -14.518 -1.845 5.700 1.00 67.62 152 PRO A CA 1
ATOM 1210 C C . PRO A 1 152 ? -15.934 -1.961 5.130 1.00 67.62 152 PRO A C 1
ATOM 1212 O O . PRO A 1 152 ? -16.701 -1.013 5.202 1.00 67.62 152 PRO A O 1
ATOM 1215 N N . ALA A 1 153 ? -16.324 -3.104 4.569 1.00 67.06 153 ALA A N 1
ATOM 1216 C CA . ALA A 1 153 ? -17.696 -3.248 4.092 1.00 67.06 153 ALA A CA 1
ATOM 1217 C C . ALA A 1 153 ? -18.690 -3.130 5.266 1.00 67.06 153 ALA A C 1
ATOM 1219 O O . ALA A 1 153 ? -18.499 -3.722 6.338 1.00 67.06 153 ALA A O 1
ATOM 1220 N N . GLY A 1 154 ? -19.761 -2.361 5.057 1.00 69.88 154 GLY A N 1
ATOM 1221 C CA . GLY A 1 154 ? -20.896 -2.317 5.974 1.00 69.88 154 GLY A CA 1
ATOM 1222 C C . GLY A 1 154 ? -21.663 -3.652 6.026 1.00 69.88 154 GLY A C 1
ATOM 1223 O O . GLY A 1 154 ? -21.380 -4.561 5.245 1.00 69.88 154 GLY A O 1
ATOM 1224 N N . PRO A 1 155 ? -22.671 -3.778 6.908 1.00 77.19 155 PRO A N 1
ATOM 1225 C CA . PRO A 1 155 ? -23.208 -2.741 7.789 1.00 77.19 155 PRO A CA 1
ATOM 1226 C C . PRO A 1 155 ? -22.264 -2.357 8.939 1.00 77.19 155 PRO A C 1
ATOM 1228 O O . PRO A 1 155 ? -21.488 -3.167 9.448 1.00 77.19 155 PRO A O 1
ATOM 1231 N N . TYR A 1 156 ? -22.351 -1.096 9.362 1.00 80.00 156 TYR A N 1
ATOM 1232 C CA . TYR A 1 156 ? -21.475 -0.519 10.381 1.00 80.00 156 TYR A CA 1
ATOM 1233 C C . TYR A 1 156 ? -22.108 -0.486 11.767 1.00 80.00 156 TYR A C 1
ATOM 1235 O O . TYR A 1 156 ? -23.330 -0.449 11.923 1.00 80.00 156 TYR A O 1
ATOM 1243 N N . ILE A 1 157 ? -21.249 -0.397 12.772 1.00 77.56 157 ILE A N 1
ATOM 1244 C CA . ILE A 1 157 ? -21.592 0.064 14.105 1.00 77.56 157 ILE A CA 1
ATOM 1245 C C . ILE A 1 157 ? -20.716 1.263 14.465 1.00 77.56 157 ILE A C 1
ATOM 1247 O O . ILE A 1 157 ? -19.500 1.231 14.285 1.00 77.56 157 ILE A O 1
ATOM 1251 N N . GLU A 1 158 ? -21.344 2.351 14.905 1.00 85.50 158 GLU A N 1
ATOM 1252 C CA . GLU A 1 158 ? -20.643 3.588 15.244 1.00 85.50 158 GLU A CA 1
ATOM 1253 C C . GLU A 1 158 ? -20.420 3.680 16.753 1.00 85.50 158 GLU A C 1
ATOM 1255 O O . GLU A 1 158 ? -21.297 3.339 17.540 1.00 85.50 158 GLU A O 1
ATOM 1260 N N . GLY A 1 159 ? -19.252 4.155 17.164 1.00 80.69 159 GLY A N 1
ATOM 1261 C CA . GLY A 1 159 ? -18.912 4.330 18.567 1.00 80.69 159 GLY A CA 1
ATOM 1262 C C . GLY A 1 159 ? -17.612 5.098 18.742 1.00 80.69 159 GLY A C 1
ATOM 1263 O O . GLY A 1 159 ? -17.095 5.700 17.805 1.00 80.69 159 GLY A O 1
ATOM 1264 N N . TRP A 1 160 ? -17.075 5.077 19.953 1.00 86.38 160 TRP A N 1
ATOM 1265 C CA . TRP A 1 160 ? -15.858 5.789 20.319 1.00 86.38 160 TRP A CA 1
ATOM 1266 C C . TRP A 1 160 ? -14.768 4.814 20.742 1.00 86.38 160 TRP A C 1
ATOM 1268 O O . TRP A 1 160 ? -14.987 3.973 21.612 1.00 86.38 160 TRP A O 1
ATOM 1278 N N . ILE A 1 161 ? -13.581 4.959 20.161 1.00 81.75 161 ILE A N 1
ATOM 1279 C CA . ILE A 1 161 ? -12.369 4.244 20.573 1.00 81.75 161 ILE A CA 1
ATOM 1280 C C . ILE A 1 161 ? -11.391 5.255 21.177 1.00 81.75 161 ILE A C 1
ATOM 1282 O O . ILE A 1 161 ? -11.353 6.411 20.757 1.00 81.75 161 ILE A O 1
ATOM 1286 N N . MET A 1 162 ? -10.605 4.850 22.179 1.00 68.19 162 MET A N 1
ATOM 1287 C CA . MET A 1 162 ? -9.528 5.697 22.708 1.00 68.19 162 MET A CA 1
ATOM 1288 C C . MET A 1 162 ? -8.568 6.085 21.586 1.00 68.19 162 MET A C 1
ATOM 1290 O O . MET A 1 162 ? -8.043 5.213 20.900 1.00 68.19 162 MET A O 1
ATOM 1294 N N . THR A 1 163 ? -8.291 7.379 21.424 1.00 72.25 163 THR A N 1
ATOM 1295 C CA . THR A 1 163 ? -7.446 7.862 20.319 1.00 72.25 163 THR A CA 1
ATOM 1296 C C . THR A 1 163 ? -6.057 7.215 20.339 1.00 72.25 163 THR A C 1
ATOM 1298 O O . THR A 1 163 ? -5.531 6.872 19.289 1.00 72.25 163 THR A O 1
ATOM 1301 N N . ALA A 1 164 ? -5.496 6.950 21.525 1.00 73.38 164 ALA A N 1
ATOM 1302 C CA . ALA A 1 164 ? -4.200 6.279 21.677 1.00 73.38 164 ALA A CA 1
ATOM 1303 C C . ALA A 1 164 ? -4.196 4.794 21.249 1.00 73.38 164 ALA A C 1
ATOM 1305 O O . ALA A 1 164 ? -3.134 4.232 20.986 1.00 73.38 164 ALA A O 1
ATOM 1306 N N . ALA A 1 165 ? -5.366 4.154 21.166 1.00 66.62 165 ALA A N 1
ATOM 1307 C CA . ALA A 1 165 ? -5.506 2.779 20.685 1.00 66.62 165 ALA A CA 1
ATOM 1308 C C . ALA A 1 165 ? -5.581 2.694 19.150 1.00 66.62 165 ALA A C 1
ATOM 1310 O O . ALA A 1 165 ? -5.743 1.604 18.605 1.00 66.62 165 ALA A O 1
ATOM 1311 N N . LEU A 1 166 ? -5.473 3.830 18.454 1.00 74.38 166 LEU A N 1
ATOM 1312 C CA . LEU A 1 166 ? -5.594 3.924 17.009 1.00 74.38 166 LEU A CA 1
ATOM 1313 C C . LEU A 1 166 ? -4.318 4.479 16.377 1.00 74.38 166 LEU A C 1
ATOM 1315 O O . LEU A 1 166 ? -3.769 5.483 16.826 1.00 74.38 166 LEU A O 1
ATOM 1319 N N . THR A 1 167 ? -3.897 3.869 15.276 1.00 77.25 167 THR A N 1
ATOM 1320 C CA . THR A 1 167 ? -3.004 4.501 14.302 1.00 77.25 167 THR A CA 1
ATOM 1321 C C . THR A 1 167 ? -3.878 5.071 13.195 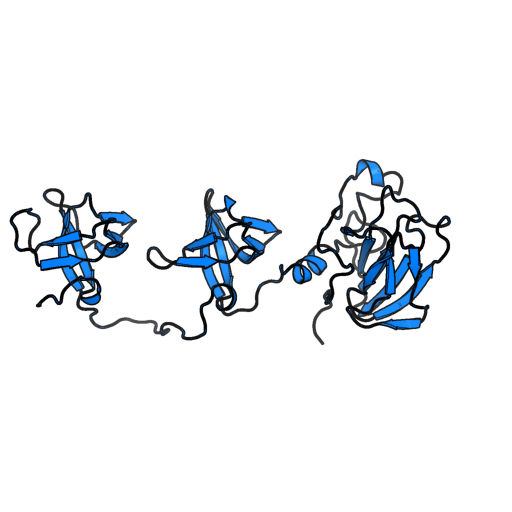1.00 77.25 167 THR A C 1
ATOM 1323 O O . THR A 1 167 ? -4.752 4.376 12.685 1.00 77.25 167 THR A O 1
ATOM 1326 N N . ARG A 1 168 ? -3.700 6.344 12.841 1.00 76.50 168 ARG A N 1
ATOM 1327 C CA . ARG A 1 168 ? -4.563 7.032 11.871 1.00 76.50 168 ARG A CA 1
ATOM 1328 C C . ARG A 1 168 ? -3.951 7.128 10.489 1.00 76.50 168 ARG A C 1
ATOM 1330 O O . ARG A 1 168 ? -2.744 7.304 10.355 1.00 76.50 168 ARG A O 1
ATOM 1337 N N . ASN A 1 169 ? -4.828 7.128 9.492 1.00 61.91 169 ASN A N 1
ATOM 1338 C CA . ASN A 1 169 ? -4.502 7.484 8.127 1.00 61.91 169 ASN A CA 1
ATOM 1339 C C . ASN A 1 169 ? -5.724 8.088 7.413 1.00 61.91 169 ASN A C 1
ATOM 1341 O O . ASN A 1 169 ? -6.652 7.376 7.030 1.00 61.91 169 ASN A O 1
ATOM 1345 N N . GLY A 1 170 ? -5.751 9.416 7.273 1.00 77.12 170 GLY A N 1
ATOM 1346 C CA . GLY A 1 170 ? -6.898 10.127 6.704 1.00 77.12 170 GLY A CA 1
ATOM 1347 C C . GLY A 1 170 ? -8.184 9.913 7.514 1.00 77.12 170 GLY A C 1
ATOM 1348 O O . GLY A 1 170 ? -8.217 10.155 8.722 1.00 77.12 170 GLY A O 1
ATOM 1349 N N . ASN A 1 171 ? -9.242 9.459 6.838 1.00 84.56 171 ASN A N 1
ATOM 1350 C CA . ASN A 1 171 ? -10.532 9.098 7.433 1.00 84.56 171 ASN A CA 1
ATOM 1351 C C . ASN A 1 171 ? -10.589 7.644 7.934 1.00 84.56 171 ASN A C 1
ATOM 1353 O O . ASN A 1 171 ? -11.658 7.194 8.331 1.00 84.56 171 ASN A O 1
ATOM 1357 N N . LEU A 1 172 ? -9.480 6.903 7.923 1.00 79.38 172 LEU A N 1
ATOM 1358 C CA . LEU A 1 172 ? -9.396 5.541 8.443 1.00 79.38 172 LEU A CA 1
ATOM 1359 C C . LEU A 1 172 ? -8.453 5.483 9.647 1.00 79.38 172 LEU A C 1
ATOM 1361 O O . LEU A 1 172 ? -7.536 6.293 9.811 1.00 79.38 172 LEU A O 1
ATOM 1365 N N . ALA A 1 173 ? -8.678 4.502 10.509 1.00 81.88 173 ALA A N 1
ATOM 1366 C CA . ALA A 1 173 ? -7.806 4.183 11.622 1.00 81.88 173 ALA A CA 1
ATOM 1367 C C . ALA A 1 173 ? -7.680 2.667 11.783 1.00 81.88 173 ALA A C 1
ATOM 1369 O O . ALA A 1 173 ? -8.659 1.946 11.618 1.00 81.88 173 ALA A O 1
ATOM 1370 N N . GLN A 1 174 ? -6.492 2.193 12.144 1.00 80.62 174 GLN A N 1
ATOM 1371 C CA . GLN A 1 174 ? -6.256 0.813 12.545 1.00 80.62 174 GLN A CA 1
ATOM 1372 C C . GLN A 1 174 ? -6.193 0.724 14.053 1.00 80.62 174 GLN A C 1
ATOM 1374 O O . GLN A 1 174 ? -5.508 1.513 14.705 1.00 80.62 174 GLN A O 1
ATOM 1379 N N . VAL A 1 175 ? -6.867 -0.279 14.596 1.00 72.06 1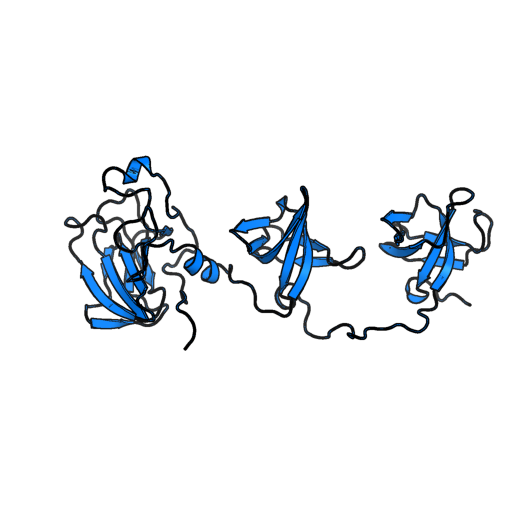75 VAL A N 1
ATOM 1380 C CA . VAL A 1 175 ? -6.729 -0.650 15.996 1.00 72.06 175 VAL A CA 1
ATOM 1381 C C . VAL A 1 175 ? -5.336 -1.224 16.239 1.00 72.06 175 VAL A C 1
ATOM 1383 O O . VAL A 1 175 ? -4.931 -2.197 15.602 1.00 72.06 175 VAL A O 1
ATOM 1386 N N . ASN A 1 176 ? -4.603 -0.606 17.160 1.00 54.91 176 ASN A N 1
ATOM 1387 C CA . ASN A 1 176 ? -3.235 -0.969 17.511 1.00 54.91 176 ASN A CA 1
ATOM 1388 C C . ASN A 1 176 ? -3.145 -2.380 18.124 1.00 54.91 176 ASN A C 1
ATOM 1390 O O . ASN A 1 176 ? -4.145 -3.009 18.486 1.00 54.91 176 ASN A O 1
ATOM 1394 N N . ALA A 1 177 ? -1.909 -2.864 18.280 1.00 45.09 177 ALA A N 1
ATOM 1395 C CA . ALA A 1 177 ? -1.621 -4.102 18.996 1.00 45.09 177 ALA A CA 1
ATOM 1396 C C . ALA A 1 177 ? -2.268 -4.094 20.395 1.00 45.09 177 ALA A C 1
ATOM 1398 O O . ALA A 1 177 ? -2.101 -3.138 21.150 1.00 45.09 177 ALA A O 1
ATOM 1399 N N . GLY A 1 178 ? -2.998 -5.163 20.729 1.00 47.25 178 GLY A N 1
ATOM 1400 C CA . GLY A 1 178 ? -3.772 -5.276 21.974 1.00 47.25 178 GLY A CA 1
ATOM 1401 C C . GLY A 1 178 ? -5.285 -5.102 21.808 1.00 47.25 178 GLY A C 1
ATOM 1402 O O . GLY A 1 178 ? -6.019 -5.414 22.739 1.00 47.25 178 GLY A O 1
ATOM 1403 N N . GLY A 1 179 ? -5.755 -4.691 20.624 1.00 62.91 179 GLY A N 1
ATOM 1404 C CA . GLY A 1 179 ? -7.180 -4.475 20.376 1.00 62.91 179 GLY A CA 1
ATOM 1405 C C . GLY A 1 179 ? -7.680 -3.161 20.974 1.00 62.91 179 GLY A C 1
ATOM 1406 O O . GLY A 1 179 ? -6.910 -2.353 21.498 1.00 62.91 179 GLY A O 1
ATOM 1407 N N . ALA A 1 180 ? -8.981 -2.924 20.861 1.00 73.12 180 ALA A N 1
ATOM 1408 C CA . ALA A 1 180 ? -9.615 -1.755 21.445 1.00 73.12 180 ALA A CA 1
ATOM 1409 C C . ALA A 1 180 ? -11.082 -2.008 21.765 1.00 73.12 180 ALA A C 1
ATOM 1411 O O . ALA A 1 180 ? -11.785 -2.688 21.030 1.00 73.12 180 ALA A O 1
ATOM 1412 N N . THR A 1 181 ? -11.582 -1.338 22.794 1.00 77.56 181 THR A N 1
ATOM 1413 C CA . THR A 1 181 ? -13.011 -1.320 23.093 1.00 77.56 181 THR A CA 1
ATOM 1414 C C . THR A 1 181 ? -13.698 -0.194 22.315 1.00 77.56 181 THR A C 1
ATOM 1416 O O . THR A 1 181 ? -13.417 0.988 22.539 1.00 77.56 181 THR A O 1
ATOM 1419 N N . LEU A 1 182 ? -14.634 -0.545 21.431 1.00 81.06 182 LEU A N 1
ATOM 1420 C CA . LEU A 1 182 ? -15.549 0.386 20.772 1.00 81.06 182 LEU A CA 1
ATOM 1421 C C . LEU A 1 182 ? -16.737 0.670 21.685 1.00 81.06 182 LEU A C 1
ATOM 1423 O O . LEU A 1 182 ? -17.559 -0.207 21.931 1.00 81.06 182 LEU A O 1
ATOM 1427 N N . ARG A 1 183 ? -16.855 1.909 22.155 1.00 77.19 183 ARG A N 1
ATOM 1428 C CA . ARG A 1 183 ? -17.954 2.377 23.010 1.00 77.19 183 ARG A CA 1
ATOM 1429 C C . ARG A 1 183 ? -19.090 2.904 22.141 1.00 77.19 183 ARG A C 1
ATOM 1431 O O . ARG A 1 183 ? -19.030 4.038 21.671 1.00 77.19 183 ARG A O 1
ATOM 1438 N N . VAL A 1 184 ? -20.088 2.068 21.884 1.00 63.56 184 VAL A N 1
ATOM 1439 C CA . VAL A 1 184 ? -21.216 2.372 20.986 1.00 63.56 184 VAL A CA 1
ATOM 1440 C C . VAL A 1 184 ? -22.245 3.230 21.714 1.00 63.56 184 VAL A C 1
ATOM 1442 O O . VAL A 1 184 ? -22.663 4.277 21.225 1.00 63.56 184 VAL A O 1
ATOM 1445 N N . THR A 1 185 ? -22.613 2.807 22.919 1.00 54.34 185 THR A N 1
ATOM 1446 C CA . THR A 1 185 ? -23.425 3.580 23.861 1.00 54.34 185 THR A CA 1
ATOM 1447 C C . THR A 1 185 ? -22.762 3.536 25.235 1.00 54.34 185 THR A C 1
ATOM 1449 O O . THR A 1 185 ? -21.700 2.939 25.408 1.00 54.34 185 THR A O 1
ATOM 1452 N N . GLN A 1 186 ? -23.380 4.170 26.229 1.00 45.88 186 GLN A N 1
ATOM 1453 C CA . GLN A 1 186 ? -22.926 4.090 27.617 1.00 45.88 186 GLN A CA 1
ATOM 1454 C C . GLN A 1 186 ? -22.880 2.646 28.150 1.00 45.88 186 GLN A C 1
ATOM 1456 O O . GLN A 1 186 ? -22.025 2.330 28.973 1.00 45.88 186 GLN A O 1
ATOM 1461 N N . ASP A 1 187 ? -23.753 1.779 27.633 1.00 48.50 187 ASP A N 1
ATOM 1462 C CA . ASP A 1 187 ? -24.004 0.433 28.165 1.00 48.50 187 ASP A CA 1
ATOM 1463 C C . ASP A 1 187 ? -23.638 -0.679 27.185 1.00 48.50 187 ASP A C 1
ATOM 1465 O O . ASP A 1 187 ? -23.771 -1.864 27.487 1.00 48.50 187 ASP A O 1
ATOM 1469 N N . TYR A 1 188 ? -23.220 -0.298 25.981 1.00 56.06 188 TYR A N 1
ATOM 1470 C CA . TYR A 1 188 ? -22.862 -1.237 24.943 1.00 56.06 188 TYR A CA 1
ATOM 1471 C C . TYR A 1 188 ? -21.495 -0.904 24.370 1.00 56.06 188 TYR A C 1
ATOM 1473 O O . TYR A 1 188 ? -21.263 0.168 23.799 1.00 56.06 188 TYR A O 1
ATOM 1481 N N . SER A 1 189 ? -20.601 -1.875 24.501 1.00 66.31 189 SER A N 1
ATOM 1482 C CA . SER A 1 189 ? -19.293 -1.861 23.884 1.00 66.31 189 SER A CA 1
ATOM 1483 C C . SER A 1 189 ? -19.025 -3.167 23.161 1.00 66.31 189 SER A C 1
ATOM 1485 O O . SER A 1 189 ? -19.491 -4.225 23.581 1.00 66.31 189 SER A O 1
ATOM 1487 N N . ALA A 1 190 ? -18.240 -3.082 22.097 1.00 71.19 190 ALA A N 1
ATOM 1488 C CA . ALA A 1 190 ? -17.732 -4.238 21.383 1.00 71.19 190 ALA A CA 1
ATOM 1489 C C . ALA A 1 190 ? -16.206 -4.242 21.444 1.00 71.19 190 ALA A C 1
ATOM 1491 O O . ALA A 1 190 ? -15.575 -3.184 21.397 1.00 71.19 190 ALA A O 1
ATOM 1492 N N . GLU A 1 191 ? -15.622 -5.430 21.529 1.00 77.69 191 GLU A N 1
ATOM 1493 C CA . GLU A 1 191 ? -14.189 -5.587 21.330 1.00 77.69 191 GLU A CA 1
ATOM 1494 C C . GLU A 1 191 ? -13.880 -5.500 19.840 1.00 77.69 191 GLU A C 1
ATOM 1496 O O . GLU A 1 191 ? -14.529 -6.130 19.003 1.00 77.69 191 GLU A O 1
ATOM 1501 N N . VAL A 1 192 ? -12.886 -4.687 19.517 1.00 78.44 192 VAL A N 1
ATOM 1502 C CA . VAL A 1 192 ? -12.380 -4.506 18.168 1.00 78.44 192 VAL A CA 1
ATOM 1503 C C . VAL A 1 192 ? -11.006 -5.161 18.113 1.00 78.44 192 VAL A C 1
ATOM 1505 O O . VAL A 1 192 ? -10.081 -4.696 18.790 1.00 78.44 192 VAL A O 1
ATOM 1508 N N . PRO A 1 193 ? -10.847 -6.249 17.342 1.00 69.75 193 PRO A N 1
ATOM 1509 C CA . PRO A 1 193 ? -9.576 -6.947 17.251 1.00 69.75 193 PRO A CA 1
ATOM 1510 C C . PRO A 1 193 ? -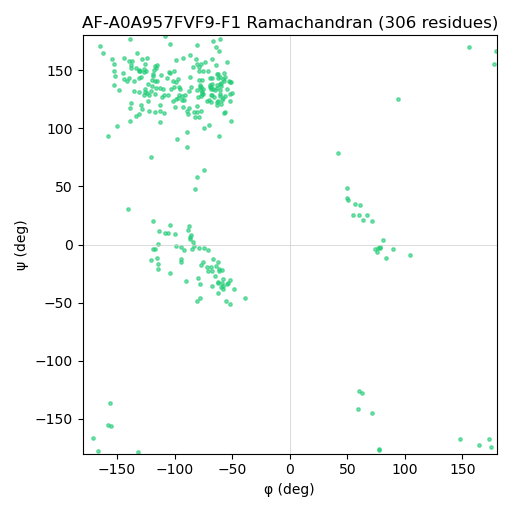8.442 -6.028 16.788 1.00 69.75 193 PRO A C 1
ATOM 1512 O O . PRO A 1 193 ? -8.639 -5.135 15.960 1.00 69.75 193 PRO A O 1
ATOM 1515 N N . SER A 1 194 ? -7.231 -6.287 17.280 1.00 60.84 194 SER A N 1
ATOM 1516 C CA . SER A 1 194 ? -6.010 -5.660 16.763 1.00 60.84 194 SER A CA 1
ATOM 1517 C C . SER A 1 194 ? -5.926 -5.809 15.243 1.00 60.84 194 SER A C 1
ATOM 1519 O O . SER A 1 194 ? -6.221 -6.872 14.703 1.00 60.84 194 SER A O 1
ATOM 1521 N N . GLY A 1 195 ? -5.478 -4.762 14.557 1.00 54.84 195 GLY A N 1
ATOM 1522 C CA . GLY A 1 195 ? -5.361 -4.738 13.101 1.00 54.84 195 GLY A CA 1
ATOM 1523 C C . GLY A 1 195 ? -6.659 -4.388 12.367 1.00 54.84 195 GLY A C 1
ATOM 1524 O O . GLY A 1 195 ? -6.591 -4.082 11.178 1.00 54.84 195 GLY A O 1
ATOM 1525 N N . THR A 1 196 ? -7.810 -4.367 13.052 1.00 73.75 196 THR A N 1
ATOM 1526 C CA . THR A 1 196 ? -9.099 -3.980 12.454 1.00 73.75 196 THR A CA 1
ATOM 1527 C C . THR A 1 196 ? -9.070 -2.534 11.997 1.00 73.75 196 THR A C 1
ATOM 1529 O O . THR A 1 196 ? -8.618 -1.652 12.732 1.00 73.75 196 THR A O 1
ATOM 1532 N N . ILE A 1 197 ? -9.619 -2.292 10.811 1.00 81.00 197 ILE A N 1
ATOM 1533 C CA . ILE A 1 197 ? -9.766 -0.955 10.254 1.00 81.00 197 ILE A CA 1
ATOM 1534 C C . ILE A 1 197 ? -11.155 -0.413 10.544 1.00 81.00 197 ILE A C 1
ATOM 1536 O O . ILE A 1 197 ? -12.165 -1.108 10.422 1.00 81.00 197 ILE A O 1
ATOM 1540 N N . VAL A 1 198 ? -11.186 0.845 10.963 1.00 85.81 198 VAL A N 1
ATOM 1541 C CA . VAL A 1 198 ? -12.387 1.590 11.314 1.00 85.81 198 VAL A CA 1
ATOM 1542 C C . VAL A 1 198 ? -12.380 2.945 10.611 1.00 85.81 198 VAL A C 1
ATOM 1544 O O . VAL A 1 198 ? -11.326 3.520 10.345 1.00 85.81 198 VAL A O 1
ATOM 1547 N N . ILE A 1 199 ? -13.563 3.471 10.314 1.00 85.75 199 ILE A N 1
ATOM 1548 C CA . ILE A 1 199 ? -13.743 4.751 9.624 1.00 85.75 199 ILE A CA 1
ATOM 1549 C C . ILE A 1 199 ? -13.879 5.840 10.666 1.00 85.75 199 ILE A C 1
ATOM 1551 O O . ILE A 1 199 ? -14.828 5.819 11.438 1.00 85.75 199 ILE A O 1
ATOM 1555 N N . VAL A 1 200 ? -12.982 6.810 10.687 1.00 89.19 200 VAL A N 1
ATOM 1556 C CA . VAL A 1 200 ? -13.085 7.978 11.554 1.00 89.19 200 VAL A CA 1
ATOM 1557 C C . VAL A 1 200 ? -14.219 8.887 11.080 1.00 89.19 200 VAL A C 1
ATOM 1559 O O . VAL A 1 200 ? -14.224 9.354 9.944 1.00 89.19 200 VAL A O 1
ATOM 1562 N N . THR A 1 201 ? -15.156 9.188 11.979 1.00 84.50 201 THR A N 1
ATOM 1563 C CA . THR A 1 201 ? -16.299 10.079 11.717 1.00 84.50 201 THR A CA 1
ATOM 1564 C C . THR A 1 201 ? -16.334 11.318 12.611 1.00 84.50 201 THR A C 1
ATOM 1566 O O . THR A 1 201 ? -17.193 12.180 12.431 1.00 84.50 201 THR A O 1
ATOM 1569 N N . GLY A 1 202 ? -15.408 11.443 13.564 1.00 75.50 202 GLY A N 1
ATOM 1570 C CA . GLY A 1 202 ? -15.316 12.600 14.453 1.00 75.50 202 GLY A CA 1
ATOM 1571 C C . GLY A 1 202 ? -14.178 12.489 15.463 1.00 75.50 202 GLY A C 1
ATOM 1572 O O . GLY A 1 202 ? -13.606 11.417 15.671 1.00 75.50 202 GLY A O 1
ATOM 1573 N N . GLU A 1 203 ? -13.851 13.606 16.108 1.00 75.06 203 GLU A N 1
ATOM 1574 C CA . GLU A 1 203 ? -12.717 13.699 17.030 1.00 75.06 203 GLU A CA 1
ATOM 1575 C C . GLU A 1 203 ? -13.102 14.303 18.379 1.00 75.06 203 GLU A C 1
ATOM 1577 O O . GLU A 1 203 ? -13.908 15.226 18.467 1.00 75.06 203 GLU A O 1
ATOM 1582 N N . HIS A 1 204 ? -12.465 13.787 19.426 1.00 73.12 204 HIS A N 1
ATOM 1583 C CA . HIS A 1 204 ? -12.398 14.333 20.774 1.00 73.12 204 HIS A CA 1
ATOM 1584 C C . HIS A 1 204 ? -10.941 14.168 21.270 1.00 73.12 204 HIS A C 1
ATOM 1586 O O . HIS A 1 204 ? -10.269 13.223 20.847 1.00 73.12 204 HIS A O 1
ATOM 1592 N N . PRO A 1 205 ? -10.421 15.016 22.182 1.00 65.31 205 PRO A N 1
ATOM 1593 C CA . PRO A 1 205 ? -9.019 14.953 22.624 1.00 65.31 205 PRO A CA 1
ATOM 1594 C C . PRO A 1 205 ? -8.525 13.574 23.094 1.00 65.31 205 PRO A C 1
ATOM 1596 O O . PRO A 1 205 ? -7.355 13.240 22.944 1.00 65.31 205 PRO A O 1
ATOM 1599 N N . THR A 1 206 ? -9.418 12.761 23.656 1.00 63.72 206 THR A N 1
ATOM 1600 C CA . THR A 1 206 ? -9.104 11.436 24.222 1.00 63.72 206 THR A CA 1
ATOM 1601 C C . THR A 1 206 ? -9.742 10.269 23.471 1.00 63.72 206 THR A C 1
ATOM 1603 O O . THR A 1 206 ? -9.309 9.126 23.632 1.00 63.72 206 THR A O 1
ATOM 1606 N N . PHE A 1 207 ? -10.750 10.537 22.639 1.00 72.50 207 PHE A N 1
ATOM 1607 C CA . PHE A 1 207 ? -11.514 9.515 21.932 1.00 72.50 207 PHE A CA 1
ATOM 1608 C C . PHE A 1 207 ? -11.724 9.909 20.476 1.00 72.50 207 PHE A C 1
ATOM 1610 O O . PHE A 1 207 ? -12.017 11.053 20.151 1.00 72.50 207 PHE A O 1
ATOM 1617 N N . THR A 1 208 ? -11.628 8.937 19.587 1.00 77.38 208 THR A N 1
ATOM 1618 C CA . THR A 1 208 ? -11.952 9.102 18.177 1.00 77.38 208 THR A CA 1
ATOM 1619 C C . THR A 1 208 ? -13.282 8.414 17.909 1.00 77.38 208 THR A C 1
ATOM 1621 O O . THR A 1 208 ? -13.468 7.253 18.287 1.00 77.38 208 THR A O 1
ATOM 1624 N N . LYS A 1 209 ? -14.214 9.132 17.278 1.00 88.50 209 LYS A N 1
ATOM 1625 C CA . LYS A 1 209 ? -15.483 8.561 16.832 1.00 88.50 209 LYS A CA 1
ATOM 1626 C C . LYS A 1 209 ? -15.225 7.768 15.565 1.00 88.50 209 LYS A C 1
ATOM 1628 O O . LYS A 1 209 ? -14.612 8.293 14.633 1.00 88.50 209 LYS A O 1
ATOM 1633 N N . VAL A 1 210 ? -15.668 6.517 15.540 1.00 91.25 210 VAL A N 1
ATOM 1634 C CA . VAL A 1 210 ? -15.419 5.607 14.429 1.00 91.25 210 VAL A CA 1
ATOM 1635 C C . VAL A 1 210 ? -16.644 4.780 14.060 1.00 91.25 210 VAL A C 1
ATOM 1637 O O . VAL A 1 210 ? -17.476 4.476 14.912 1.00 91.25 210 VAL A O 1
ATOM 1640 N N . LYS A 1 211 ? -16.710 4.343 12.804 1.00 89.62 211 LYS A N 1
ATOM 1641 C CA . LYS A 1 211 ? -17.547 3.235 12.337 1.00 89.62 211 LYS A CA 1
ATOM 1642 C C . LYS A 1 211 ? -16.681 1.989 12.171 1.00 89.62 211 LYS A C 1
ATOM 1644 O O . LYS A 1 211 ? -15.713 2.015 11.417 1.00 89.62 211 LYS A O 1
ATOM 1649 N N . ALA A 1 212 ? -17.039 0.903 12.844 1.00 84.62 212 ALA A N 1
ATOM 1650 C CA . ALA A 1 212 ? -16.452 -0.418 12.632 1.00 84.62 212 ALA A CA 1
ATOM 1651 C C . ALA A 1 212 ? -17.429 -1.302 11.844 1.00 84.62 212 ALA A C 1
ATOM 1653 O O . ALA A 1 212 ? -18.645 -1.166 11.996 1.00 84.62 212 ALA A O 1
ATOM 1654 N N . SER A 1 213 ? -16.928 -2.215 11.010 1.00 80.50 213 SER A N 1
ATOM 1655 C CA . SER A 1 213 ? -17.793 -3.228 10.387 1.00 80.50 213 SER A CA 1
ATOM 1656 C C . SER A 1 213 ? -18.338 -4.174 11.451 1.00 80.50 213 SER A C 1
ATOM 1658 O O . SER A 1 213 ? -17.582 -4.662 12.290 1.00 80.50 213 SER A O 1
ATOM 1660 N N . ARG A 1 214 ? -19.646 -4.456 11.411 1.00 74.81 214 ARG A N 1
ATOM 1661 C CA . ARG A 1 214 ? -20.298 -5.387 12.348 1.00 74.81 214 ARG A CA 1
ATOM 1662 C C . ARG A 1 214 ? -19.670 -6.779 12.295 1.00 74.81 214 ARG A C 1
ATOM 1664 O O . ARG A 1 214 ? -19.437 -7.374 13.343 1.00 74.81 214 ARG A O 1
ATOM 1671 N N . ALA A 1 215 ? -19.300 -7.240 11.100 1.00 66.56 215 ALA A N 1
ATOM 1672 C CA . ALA A 1 215 ? -18.597 -8.505 10.913 1.00 66.56 215 ALA A CA 1
ATOM 1673 C C . ALA A 1 215 ? -17.224 -8.509 11.608 1.00 66.56 215 ALA A C 1
ATOM 1675 O O . ALA A 1 215 ? -16.868 -9.479 12.275 1.00 66.56 215 ALA A O 1
ATOM 1676 N N . ALA A 1 216 ? -16.481 -7.400 11.519 1.00 61.94 216 ALA A N 1
ATOM 1677 C CA . ALA A 1 216 ? -15.152 -7.273 12.120 1.00 61.94 216 ALA A CA 1
ATOM 1678 C C . ALA A 1 216 ? -15.171 -7.264 13.660 1.00 61.94 216 ALA A C 1
ATOM 1680 O O . ALA A 1 216 ? -14.176 -7.614 14.287 1.00 61.94 216 ALA A O 1
ATOM 1681 N N . VAL A 1 217 ? -16.302 -6.900 14.273 1.00 69.38 217 VAL A N 1
ATOM 1682 C CA . VAL A 1 217 ? -16.491 -6.901 15.736 1.00 69.38 217 VAL A CA 1
ATOM 1683 C C . VAL A 1 217 ? -17.340 -8.079 16.234 1.00 69.38 217 VAL A C 1
ATOM 1685 O O . VAL A 1 217 ? -17.848 -8.055 17.352 1.00 69.38 217 VAL A O 1
ATOM 1688 N N . GLY A 1 218 ? -17.520 -9.118 15.408 1.00 57.28 218 GLY A N 1
ATOM 1689 C CA . GLY A 1 218 ? -18.223 -10.348 15.793 1.00 57.28 218 GLY A CA 1
ATOM 1690 C C . GLY A 1 218 ? -19.741 -10.205 15.955 1.00 57.28 218 GLY A C 1
ATOM 1691 O O . GLY A 1 218 ? -20.369 -11.039 16.607 1.00 57.28 218 GLY A O 1
ATOM 1692 N N . ILE A 1 219 ? -20.348 -9.168 15.371 1.00 57.38 219 ILE A N 1
ATOM 1693 C CA . ILE A 1 219 ? -21.796 -8.937 15.388 1.00 57.38 219 ILE A CA 1
ATOM 1694 C C . ILE A 1 219 ? -22.391 -9.464 14.073 1.00 57.38 219 ILE A C 1
ATOM 1696 O O . ILE A 1 219 ? -22.488 -8.736 13.087 1.00 57.38 219 ILE A O 1
ATOM 1700 N N . ASN A 1 220 ? -22.807 -10.732 14.060 1.00 43.38 220 ASN A N 1
ATOM 1701 C CA . ASN A 1 220 ? -23.534 -11.324 12.932 1.00 43.38 220 ASN A CA 1
ATOM 1702 C C . ASN A 1 220 ? -25.017 -10.913 12.961 1.00 43.38 220 ASN A C 1
ATOM 1704 O O . ASN A 1 220 ? -25.616 -10.789 14.028 1.00 43.38 220 ASN A O 1
ATOM 1708 N N . ASP A 1 221 ? -25.586 -10.652 11.784 1.00 41.94 221 ASP A N 1
ATOM 1709 C CA . ASP A 1 221 ? -26.866 -9.970 11.583 1.00 41.94 221 ASP A CA 1
ATOM 1710 C C . ASP A 1 221 ? -28.043 -10.526 12.398 1.00 41.94 221 ASP A C 1
ATOM 1712 O O . ASP A 1 221 ? -28.689 -11.518 12.073 1.00 41.94 221 ASP A O 1
ATOM 1716 N N . THR A 1 222 ? -28.425 -9.768 13.416 1.00 35.53 222 THR A N 1
ATOM 1717 C CA . THR A 1 222 ? -29.828 -9.404 13.613 1.00 35.53 222 THR A CA 1
ATOM 1718 C C . THR A 1 222 ? -29.845 -7.931 14.018 1.00 35.53 222 THR A C 1
ATOM 1720 O O . THR A 1 222 ? -29.151 -7.549 14.969 1.00 35.53 222 THR A O 1
ATOM 1723 N N . PRO A 1 223 ? -30.539 -7.049 13.281 1.00 37.84 223 PRO A N 1
ATOM 1724 C CA . PRO A 1 223 ? -30.667 -5.669 13.718 1.00 37.84 223 PRO A CA 1
ATOM 1725 C C . PRO A 1 223 ? -31.522 -5.658 14.996 1.00 37.84 223 PRO A C 1
ATOM 1727 O O . PRO A 1 223 ? -32.531 -6.366 15.041 1.00 37.84 223 PRO A O 1
ATOM 1730 N N . PRO A 1 224 ? -31.197 -4.867 16.038 1.00 35.50 224 PRO A N 1
ATOM 1731 C CA . PRO A 1 224 ? -32.254 -4.460 16.949 1.00 35.50 224 PRO A CA 1
ATOM 1732 C C . PRO A 1 224 ? -33.291 -3.688 16.115 1.00 35.50 224 PRO A C 1
ATOM 1734 O O . PRO A 1 224 ? -32.900 -2.940 15.213 1.00 35.50 224 PRO A O 1
ATOM 1737 N N . PRO A 1 225 ? -34.595 -3.902 16.344 1.00 32.09 225 PRO A N 1
ATOM 1738 C CA . PRO A 1 225 ? -35.633 -3.422 15.445 1.00 32.09 225 PRO A CA 1
ATOM 1739 C C . PRO A 1 225 ? -35.554 -1.902 15.292 1.00 32.09 225 PRO A C 1
ATOM 1741 O O . PRO A 1 225 ? -35.591 -1.159 16.272 1.00 32.09 225 PRO A O 1
ATOM 1744 N N . THR A 1 226 ? -35.467 -1.437 14.046 1.00 36.06 226 THR A N 1
ATOM 1745 C CA . THR A 1 226 ? -35.780 -0.055 13.691 1.00 36.06 226 THR A CA 1
ATOM 1746 C C . THR A 1 226 ? -37.291 0.118 13.714 1.00 36.06 226 THR A C 1
ATOM 1748 O O . THR A 1 226 ? -37.967 -0.220 12.746 1.00 36.06 226 THR A O 1
ATOM 1751 N N . THR A 1 227 ? -37.814 0.686 14.797 1.00 31.42 227 THR A N 1
ATOM 1752 C CA . THR A 1 227 ? -39.082 1.421 14.773 1.00 31.42 227 THR A CA 1
ATOM 1753 C C . THR A 1 227 ? -38.892 2.761 15.468 1.00 31.42 227 THR A C 1
ATOM 1755 O O . THR A 1 227 ? -38.644 2.838 16.670 1.00 31.42 227 THR A O 1
ATOM 1758 N N . SER A 1 228 ? -38.975 3.816 14.662 1.00 44.34 228 SER A N 1
ATOM 1759 C CA . SER A 1 228 ? -39.315 5.168 15.081 1.00 44.34 228 SER A CA 1
ATOM 1760 C C . SER A 1 228 ? -40.719 5.167 15.698 1.00 44.34 228 SER A C 1
ATOM 1762 O O . SER A 1 228 ? -41.632 4.636 15.072 1.00 44.34 228 SER A O 1
ATOM 1764 N N . GLU A 1 229 ? -40.848 5.814 16.863 1.00 30.59 229 GLU A N 1
ATOM 1765 C CA . GLU A 1 229 ? -42.036 5.984 17.733 1.00 30.59 229 GLU A CA 1
ATOM 1766 C C . GLU A 1 229 ? -42.179 4.938 18.885 1.00 30.59 229 GLU A C 1
ATOM 1768 O O . GLU A 1 229 ? -42.114 3.735 18.635 1.00 30.59 229 GLU A O 1
ATOM 1773 N N . PRO A 1 230 ? -42.307 5.363 20.172 1.00 46.69 230 PRO A N 1
ATOM 1774 C CA . PRO A 1 230 ? -42.459 4.465 21.345 1.00 46.69 230 PRO A CA 1
ATOM 1775 C C . PRO A 1 230 ? -43.919 3.956 21.431 1.00 46.69 230 PRO A C 1
ATOM 1777 O O . PRO A 1 230 ? -44.757 4.743 20.985 1.00 46.69 230 PRO A O 1
ATOM 1780 N N . PRO A 1 231 ? -44.337 2.774 22.001 1.00 42.41 231 PRO A N 1
ATOM 1781 C CA . PRO A 1 231 ? -44.071 2.182 23.357 1.00 42.41 231 PRO A CA 1
ATOM 1782 C C . PRO A 1 231 ? -44.279 0.600 23.392 1.00 42.41 231 PRO A C 1
ATOM 1784 O O . PRO A 1 231 ? -44.185 0.026 22.311 1.00 42.41 231 PRO A O 1
ATOM 1787 N N . PRO A 1 232 ? -44.581 -0.188 24.484 1.00 36.19 232 PRO A N 1
ATOM 1788 C CA . PRO A 1 232 ? -44.747 0.077 25.925 1.00 36.19 232 PRO A CA 1
ATOM 1789 C C . PRO A 1 232 ? -43.905 -0.791 26.906 1.00 36.19 232 PRO A C 1
ATOM 1791 O O . PRO A 1 232 ? -43.596 -1.958 26.685 1.00 36.19 232 PRO A O 1
ATOM 1794 N N . THR A 1 233 ? -43.597 -0.185 28.060 1.00 40.94 233 THR A N 1
ATOM 1795 C CA . THR A 1 233 ? -43.207 -0.801 29.348 1.00 40.94 233 THR A CA 1
ATOM 1796 C C . THR A 1 233 ? -42.239 -1.992 29.303 1.00 40.94 233 THR A C 1
ATOM 1798 O O . THR A 1 233 ? -42.605 -3.118 29.638 1.00 40.94 233 THR A O 1
ATOM 1801 N N . ALA A 1 234 ? -40.938 -1.719 29.133 1.00 45.81 234 ALA A N 1
ATOM 1802 C CA . ALA A 1 234 ? -40.016 -2.363 30.069 1.00 45.81 234 ALA A CA 1
ATOM 1803 C C . ALA A 1 234 ? -40.514 -1.940 31.456 1.00 45.81 234 ALA A C 1
ATOM 1805 O O . ALA A 1 234 ? -40.578 -0.740 31.723 1.00 45.81 234 ALA A O 1
ATOM 1806 N N . ALA A 1 235 ? -41.004 -2.875 32.272 1.00 66.00 235 ALA A N 1
ATOM 1807 C CA . ALA A 1 235 ? -41.465 -2.559 33.618 1.00 66.00 235 ALA A CA 1
ATOM 1808 C C . ALA A 1 235 ? -40.263 -2.004 34.391 1.00 66.00 235 ALA A C 1
ATOM 1810 O O . ALA A 1 235 ? -39.410 -2.749 34.874 1.00 66.00 235 ALA A O 1
ATOM 1811 N N . LEU A 1 236 ? -40.134 -0.681 34.379 1.00 77.06 236 LEU A N 1
ATOM 1812 C CA . LEU A 1 236 ? -39.098 0.030 35.088 1.00 77.06 236 LEU A CA 1
ATOM 1813 C C . LEU A 1 236 ? -39.520 0.038 36.546 1.00 77.06 236 LEU A C 1
ATOM 1815 O O . LEU A 1 236 ? -40.548 0.612 36.904 1.00 77.06 236 LEU A O 1
ATOM 1819 N N . VAL A 1 237 ? -38.729 -0.626 37.372 1.00 84.38 237 VAL A N 1
ATOM 1820 C CA . VAL A 1 237 ? -38.912 -0.610 38.812 1.00 84.38 237 VAL A CA 1
ATOM 1821 C C . VAL A 1 237 ? -38.293 0.692 39.304 1.00 84.38 237 VAL A C 1
ATOM 1823 O O . VAL A 1 237 ? -37.091 0.923 39.141 1.00 84.38 237 VAL A O 1
ATOM 1826 N N . ARG A 1 238 ? -39.141 1.579 39.828 1.00 90.69 238 ARG A N 1
ATOM 1827 C CA . ARG A 1 238 ? -38.705 2.825 40.460 1.00 90.69 238 ARG A CA 1
ATOM 1828 C C . ARG A 1 238 ? -38.188 2.510 41.853 1.00 90.69 238 ARG A C 1
ATOM 1830 O O . ARG A 1 238 ? -38.829 1.776 42.599 1.00 90.69 238 ARG A O 1
ATOM 1837 N N . GLY A 1 239 ? -37.059 3.098 42.202 1.00 92.44 239 GLY A N 1
ATOM 1838 C CA . GLY A 1 239 ? -36.506 2.993 43.537 1.00 92.44 239 GLY A CA 1
ATOM 1839 C C . GLY A 1 239 ? -35.409 4.013 43.767 1.00 92.44 239 GLY A C 1
ATOM 1840 O O . GLY A 1 239 ? -35.090 4.831 42.911 1.00 92.44 239 GLY A O 1
ATOM 1841 N N . TRP A 1 240 ? -34.828 3.943 44.947 1.00 95.00 240 TRP A N 1
ATOM 1842 C CA . TRP A 1 240 ? -33.790 4.833 45.420 1.00 95.00 240 TRP A CA 1
ATOM 1843 C C . TRP A 1 240 ? -32.498 4.039 45.558 1.00 95.00 240 TRP A C 1
ATOM 1845 O O . TRP A 1 240 ? -32.444 3.059 46.303 1.00 95.00 240 TRP A O 1
ATOM 1855 N N . ALA A 1 241 ? -31.473 4.450 44.818 1.00 92.44 241 ALA A N 1
ATOM 1856 C CA . ALA A 1 241 ? -30.140 3.862 44.845 1.00 92.44 241 ALA A CA 1
ATOM 1857 C C . ALA A 1 241 ? -29.207 4.737 45.673 1.00 92.44 241 ALA A C 1
ATOM 1859 O O . ALA A 1 241 ? -29.268 5.956 45.566 1.00 92.44 241 ALA A O 1
ATOM 1860 N N . TRP A 1 242 ? -28.317 4.144 46.467 1.00 86.12 242 TRP A N 1
ATOM 1861 C CA . TRP A 1 242 ? -27.286 4.926 47.150 1.00 86.12 242 TRP A CA 1
ATOM 1862 C C . TRP A 1 242 ? -26.372 5.586 46.116 1.00 86.12 242 TRP A C 1
ATOM 1864 O O . TRP A 1 242 ? -25.784 4.895 45.282 1.00 86.12 242 TRP A O 1
ATOM 1874 N N . GLU A 1 243 ? -26.258 6.910 46.160 1.00 83.75 243 GLU A N 1
ATOM 1875 C CA . GLU A 1 243 ? -25.639 7.685 45.082 1.00 83.75 243 GLU A CA 1
ATOM 1876 C C . GLU A 1 243 ? -24.164 7.331 44.871 1.00 83.75 243 GLU A C 1
ATOM 1878 O O . GLU A 1 243 ? -23.700 7.265 43.738 1.00 83.75 243 GLU A O 1
ATOM 1883 N N . ALA A 1 244 ? -23.445 6.981 45.945 1.00 75.69 244 ALA A N 1
ATOM 1884 C CA . ALA A 1 244 ? -22.035 6.600 45.863 1.00 75.69 244 ALA A CA 1
ATOM 1885 C C . ALA A 1 244 ? -21.804 5.286 45.094 1.00 75.69 244 ALA A C 1
ATOM 1887 O O . ALA A 1 244 ? -20.668 4.958 44.756 1.00 75.69 244 ALA A O 1
ATOM 1888 N N . TYR A 1 245 ? -22.865 4.520 44.827 1.00 79.12 245 TYR A N 1
ATOM 1889 C CA . TYR A 1 245 ? -22.816 3.300 44.025 1.00 79.12 245 TYR A CA 1
ATOM 1890 C C . TYR A 1 245 ? -23.415 3.481 42.633 1.00 79.12 245 TYR A C 1
ATOM 1892 O O . TYR A 1 245 ? -23.580 2.497 41.917 1.00 79.12 245 TYR A O 1
ATOM 1900 N N . VAL A 1 246 ? -23.723 4.712 42.227 1.00 69.56 246 VAL A N 1
ATOM 1901 C CA . VAL A 1 246 ? -24.211 5.021 40.886 1.00 69.56 246 VAL A CA 1
ATOM 1902 C C . VAL A 1 246 ? -23.271 6.030 40.249 1.00 69.56 246 VAL A C 1
ATOM 1904 O O . VAL A 1 246 ? -23.162 7.171 40.685 1.00 69.56 246 VAL A O 1
ATOM 1907 N N . THR A 1 247 ? -22.594 5.626 39.179 1.00 71.00 247 THR A N 1
ATOM 1908 C CA . THR A 1 247 ? -21.834 6.581 38.366 1.00 71.00 247 THR A CA 1
ATOM 1909 C C . THR A 1 247 ? -22.784 7.261 37.393 1.00 71.00 247 THR A C 1
ATOM 1911 O O . THR A 1 247 ? -23.288 6.617 36.475 1.00 71.00 247 THR A O 1
ATOM 1914 N N . VAL A 1 248 ? -23.049 8.548 37.609 1.00 63.62 248 VAL A N 1
ATOM 1915 C CA . VAL A 1 248 ? -23.976 9.349 36.801 1.00 63.62 248 VAL A CA 1
ATOM 1916 C C . VAL A 1 248 ? -23.277 9.940 35.577 1.00 63.62 248 VAL A C 1
ATOM 1918 O O . VAL A 1 248 ? -22.198 10.518 35.685 1.00 63.62 248 VAL A O 1
ATOM 1921 N N . ALA A 1 249 ? -23.933 9.857 34.422 1.00 49.91 249 ALA A N 1
ATOM 1922 C CA . ALA A 1 249 ? -23.586 10.581 33.207 1.00 49.91 249 ALA A CA 1
ATOM 1923 C C . ALA A 1 249 ? -24.874 11.086 32.532 1.00 49.91 249 ALA A C 1
ATOM 1925 O O . ALA A 1 249 ? -25.643 10.319 31.952 1.00 49.91 249 ALA A O 1
ATOM 1926 N N . GLY A 1 250 ? -25.133 12.392 32.623 1.00 69.56 250 GLY A N 1
ATOM 1927 C CA . GLY A 1 250 ? -26.371 12.986 32.110 1.00 69.56 250 GLY A CA 1
ATOM 1928 C C . GLY A 1 250 ? -27.610 12.448 32.836 1.00 69.56 250 GLY A C 1
ATOM 1929 O O . GLY A 1 250 ? -27.673 12.479 34.060 1.00 69.56 250 GLY A O 1
ATOM 1930 N N . GLN A 1 251 ? -28.600 11.955 32.086 1.00 65.19 251 GLN A N 1
ATOM 1931 C CA . GLN A 1 251 ? -29.834 11.368 32.640 1.00 65.19 251 GLN A CA 1
ATOM 1932 C C . GLN A 1 251 ? -29.706 9.872 32.979 1.00 65.19 251 GLN A C 1
ATOM 1934 O O . GLN A 1 251 ? -30.692 9.229 33.345 1.00 65.19 251 GLN A O 1
ATOM 1939 N N . MET A 1 252 ? -28.509 9.304 32.846 1.00 51.53 252 MET A N 1
ATOM 1940 C CA . MET A 1 252 ? -28.241 7.882 33.030 1.00 51.53 252 MET A CA 1
ATOM 1941 C C . MET A 1 252 ? -27.256 7.666 34.178 1.00 51.53 252 MET A C 1
ATOM 1943 O O . MET A 1 252 ? -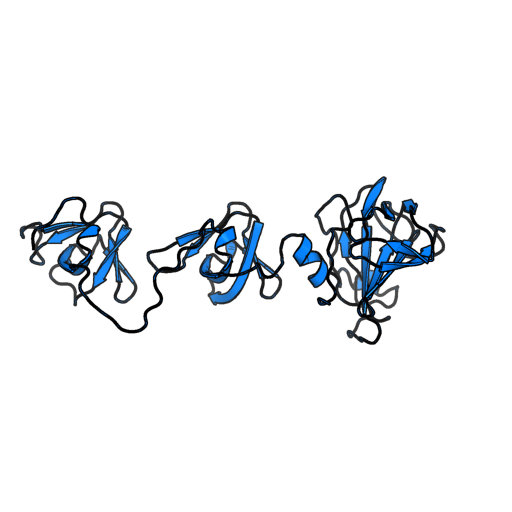26.390 8.496 34.448 1.00 51.53 252 MET A O 1
ATOM 1947 N N . GLY A 1 253 ? -27.380 6.529 34.848 1.00 63.12 253 GLY A N 1
ATOM 1948 C CA . GLY A 1 253 ? -26.474 6.061 35.883 1.00 63.12 253 GLY A CA 1
ATOM 1949 C C . GLY A 1 253 ? -26.055 4.620 35.618 1.00 63.12 253 GLY A C 1
ATOM 1950 O O . GLY A 1 253 ? -26.826 3.842 35.064 1.00 63.12 253 GLY A O 1
ATOM 1951 N N . ILE A 1 254 ? -24.844 4.256 36.025 1.00 65.31 254 ILE A N 1
ATOM 1952 C CA . ILE A 1 254 ? -24.353 2.876 35.981 1.00 65.31 254 ILE A CA 1
ATOM 1953 C C . ILE A 1 254 ? -24.215 2.367 37.410 1.00 65.31 254 ILE A C 1
ATOM 1955 O O . ILE A 1 254 ? -23.557 3.007 38.236 1.00 65.31 254 ILE A O 1
ATOM 1959 N N . ALA A 1 255 ? -24.821 1.214 37.692 1.00 68.56 255 ALA A N 1
ATOM 1960 C CA . ALA A 1 255 ? -24.652 0.513 38.955 1.00 68.56 255 ALA A CA 1
ATOM 1961 C C . ALA A 1 255 ? -23.179 0.128 39.156 1.00 68.56 255 ALA A C 1
ATOM 1963 O O . ALA A 1 255 ? -22.553 -0.470 38.280 1.00 68.56 255 ALA A O 1
ATOM 1964 N N . GLY A 1 256 ? -22.631 0.456 40.322 1.00 55.38 256 GLY A N 1
ATOM 1965 C CA . GLY A 1 256 ? -21.241 0.205 40.675 1.00 55.38 256 GLY A CA 1
ATOM 1966 C C . GLY A 1 256 ? -20.861 -1.282 40.653 1.00 55.38 256 GLY A C 1
ATOM 1967 O O . GLY A 1 256 ? -21.704 -2.157 40.449 1.00 55.38 256 GLY A O 1
ATOM 1968 N N . PRO A 1 257 ? -19.584 -1.606 40.908 1.00 58.19 257 PRO A N 1
ATOM 1969 C CA . PRO A 1 257 ? -19.026 -2.949 40.709 1.00 58.19 257 PRO A CA 1
ATOM 1970 C C . PRO A 1 257 ? -19.670 -4.052 41.567 1.00 58.19 257 PRO A C 1
ATOM 1972 O O . PRO A 1 257 ? -19.499 -5.231 41.274 1.00 58.19 257 PRO A O 1
ATOM 1975 N N . HIS A 1 258 ? -20.430 -3.689 42.602 1.00 68.94 258 HIS A N 1
ATOM 1976 C CA . HIS A 1 258 ? -21.162 -4.622 43.465 1.00 68.94 258 HIS A CA 1
ATOM 1977 C C . HIS A 1 258 ? -22.686 -4.584 43.254 1.00 68.94 258 HIS A C 1
ATOM 1979 O O . HIS A 1 258 ? -23.430 -5.188 44.024 1.00 68.94 258 HIS A O 1
ATOM 1985 N N . GLY A 1 259 ? -23.158 -3.889 42.215 1.00 79.88 259 GLY A N 1
ATOM 1986 C CA . GLY A 1 259 ? -24.576 -3.625 41.995 1.00 79.88 259 GLY A CA 1
ATOM 1987 C C . GLY A 1 259 ? -25.111 -2.518 42.896 1.00 79.88 259 GLY A C 1
ATOM 1988 O O . GLY A 1 259 ? -24.374 -1.889 43.659 1.00 79.88 259 GLY A O 1
ATOM 1989 N N . ILE A 1 260 ? -26.414 -2.272 42.795 1.00 87.00 260 ILE A N 1
ATOM 1990 C CA . ILE A 1 260 ? -27.117 -1.296 43.633 1.00 87.00 260 ILE A CA 1
ATOM 1991 C C . ILE A 1 260 ? -28.376 -1.921 44.216 1.00 87.00 260 ILE A C 1
ATOM 1993 O O . ILE A 1 260 ? -29.170 -2.535 43.509 1.00 87.00 260 ILE A O 1
ATOM 1997 N N . ASN A 1 261 ? -28.566 -1.760 45.522 1.00 88.25 261 ASN A N 1
ATOM 1998 C CA . ASN A 1 261 ? -29.835 -2.099 46.154 1.00 88.25 261 ASN A CA 1
ATOM 1999 C C . ASN A 1 261 ? -30.811 -0.950 45.913 1.00 88.25 261 ASN A C 1
ATOM 2001 O O . ASN A 1 261 ? -30.540 0.173 46.347 1.00 88.25 261 ASN A O 1
ATOM 2005 N N . LEU A 1 262 ? -31.923 -1.232 45.234 1.00 92.69 262 LEU A N 1
ATOM 2006 C CA . LEU A 1 262 ? -33.003 -0.267 45.074 1.00 92.69 262 LEU A CA 1
ATOM 2007 C C . LEU A 1 262 ? -33.965 -0.353 46.243 1.00 92.69 262 LEU A C 1
ATOM 2009 O O . LEU A 1 262 ? -34.408 -1.431 46.626 1.00 92.69 262 LEU A O 1
ATOM 2013 N N . ARG A 1 263 ? -34.298 0.807 46.800 1.00 90.38 263 ARG A N 1
ATOM 2014 C CA . ARG A 1 263 ? -35.206 0.931 47.940 1.00 90.38 263 ARG A CA 1
ATOM 2015 C C . ARG A 1 263 ? -36.453 1.713 47.575 1.00 90.38 263 ARG A C 1
ATOM 2017 O O . ARG A 1 263 ? -36.419 2.548 46.680 1.00 90.38 263 ARG A O 1
ATOM 2024 N N . ASP A 1 264 ? -37.557 1.474 48.266 1.00 91.69 264 ASP A N 1
ATOM 2025 C CA . ASP A 1 264 ? -38.816 2.188 48.008 1.00 91.69 264 ASP A CA 1
ATOM 2026 C C . ASP A 1 264 ? -38.788 3.660 48.461 1.00 91.69 264 ASP A C 1
ATOM 2028 O O . ASP A 1 264 ? -39.563 4.479 47.963 1.00 91.69 264 ASP A O 1
ATOM 2032 N N . LYS A 1 265 ? -37.854 4.026 49.349 1.00 91.81 265 LYS A N 1
ATOM 2033 C CA . LYS A 1 265 ? -37.634 5.390 49.865 1.00 91.81 265 LYS A CA 1
ATOM 2034 C C . LYS A 1 265 ? -36.132 5.712 49.982 1.00 91.81 265 LYS A C 1
ATOM 2036 O O . LYS A 1 265 ? -35.338 4.780 50.127 1.00 91.81 265 LYS A O 1
ATOM 2041 N N . PRO A 1 266 ? -35.726 7.000 49.997 1.00 89.62 266 PRO A N 1
ATOM 2042 C CA . PRO A 1 266 ? -34.329 7.428 50.150 1.00 89.62 266 PRO A CA 1
ATOM 2043 C C . PRO A 1 266 ? -33.830 7.267 51.595 1.00 89.62 266 PRO A C 1
ATOM 2045 O O . PRO A 1 266 ? -33.574 8.238 52.308 1.00 89.62 266 PRO A O 1
ATOM 2048 N N . SER A 1 267 ? -33.762 6.027 52.073 1.00 86.75 267 SER A N 1
ATOM 2049 C CA . SER A 1 267 ? -33.298 5.685 53.416 1.00 86.75 267 SER A CA 1
ATOM 2050 C C . SER A 1 267 ? -32.686 4.292 53.432 1.00 86.75 267 SER A C 1
ATOM 2052 O O . SER A 1 267 ? -33.168 3.382 52.763 1.00 86.75 267 SER A O 1
ATOM 2054 N N . ARG A 1 268 ? -31.644 4.100 54.245 1.00 79.62 268 ARG A N 1
ATOM 2055 C CA . ARG A 1 268 ? -30.965 2.805 54.397 1.00 79.62 268 ARG A CA 1
ATOM 2056 C C . ARG A 1 268 ? -31.853 1.728 55.018 1.00 79.62 268 ARG A C 1
ATOM 2058 O O . ARG A 1 268 ? -31.651 0.553 54.723 1.00 79.62 268 ARG A O 1
ATOM 2065 N N . ASP A 1 269 ? -32.836 2.126 55.814 1.00 87.62 269 ASP A N 1
ATOM 2066 C CA . ASP A 1 269 ? -33.723 1.207 56.535 1.00 87.62 269 ASP A CA 1
ATOM 2067 C C . ASP A 1 269 ? -35.026 0.925 55.770 1.00 87.62 269 ASP A C 1
ATOM 2069 O O . ASP A 1 269 ? -35.866 0.147 56.215 1.00 87.62 269 ASP A O 1
ATOM 2073 N N . ALA A 1 270 ? -35.200 1.557 54.606 1.00 88.19 270 ALA A N 1
ATOM 2074 C CA . ALA A 1 270 ? -36.352 1.368 53.737 1.00 88.19 270 ALA A CA 1
ATOM 2075 C C . ALA A 1 270 ? -36.379 -0.040 53.118 1.00 88.19 270 ALA A C 1
ATOM 2077 O O . ALA A 1 270 ? -35.345 -0.715 53.038 1.00 88.19 270 ALA A O 1
ATOM 2078 N N . HIS A 1 271 ? -37.552 -0.480 52.657 1.00 89.19 271 HIS A N 1
ATOM 2079 C CA . HIS A 1 271 ? -37.711 -1.818 52.097 1.00 89.19 271 HIS A CA 1
ATOM 2080 C C . HIS A 1 271 ? -36.805 -1.983 50.871 1.00 89.19 271 HIS A C 1
ATOM 2082 O O . HIS A 1 271 ? -36.806 -1.145 49.965 1.00 89.19 271 HIS A O 1
ATOM 2088 N N . ASN A 1 272 ? -35.996 -3.047 50.861 1.00 88.38 272 ASN A N 1
ATOM 2089 C CA . ASN A 1 272 ? -35.153 -3.364 49.716 1.00 88.38 272 ASN A CA 1
ATOM 2090 C C . ASN A 1 272 ? -36.015 -4.029 48.645 1.00 88.38 272 ASN A C 1
ATOM 2092 O O . ASN A 1 272 ? -36.440 -5.168 48.816 1.00 88.38 272 ASN A O 1
ATOM 2096 N N . ILE A 1 273 ? -36.237 -3.308 47.552 1.00 89.44 273 ILE A N 1
ATOM 2097 C CA . ILE A 1 273 ? -36.965 -3.786 46.381 1.00 89.44 273 ILE A CA 1
ATOM 2098 C C . ILE A 1 273 ? -36.161 -4.890 45.688 1.00 89.44 273 ILE A C 1
ATOM 2100 O O . ILE A 1 273 ? -36.724 -5.857 45.183 1.00 89.44 273 ILE A O 1
ATOM 2104 N N . GLY A 1 274 ? -34.833 -4.766 45.680 1.00 88.12 274 GLY A N 1
ATOM 2105 C CA . GLY A 1 274 ? -33.953 -5.799 45.161 1.00 88.12 274 GLY A CA 1
ATOM 2106 C C . GLY A 1 274 ? -32.602 -5.268 44.706 1.00 88.12 274 GLY A C 1
ATOM 2107 O O . GLY A 1 274 ? -32.373 -4.062 44.584 1.00 88.12 274 GLY A O 1
ATOM 2108 N N . LEU A 1 275 ? -31.702 -6.210 44.433 1.00 88.88 275 LEU A N 1
ATOM 2109 C CA . LEU A 1 275 ? -30.360 -5.925 43.947 1.00 88.88 275 LEU A CA 1
ATOM 2110 C C . LEU A 1 275 ? -30.349 -5.866 42.420 1.00 88.88 275 LEU A C 1
ATOM 2112 O O . LEU A 1 275 ? -30.551 -6.883 41.755 1.00 88.88 275 LEU A O 1
ATOM 2116 N N . VAL A 1 276 ? -30.061 -4.691 41.874 1.00 87.44 276 VAL A N 1
ATOM 2117 C CA . VAL A 1 276 ? -29.766 -4.495 40.453 1.00 87.44 276 VAL A CA 1
ATOM 2118 C C . VAL A 1 276 ? -28.311 -4.878 40.197 1.00 87.44 276 VAL A C 1
ATOM 2120 O O . VAL A 1 276 ? -27.415 -4.481 40.950 1.00 87.44 276 VAL A O 1
ATOM 2123 N N . ARG A 1 277 ? -28.073 -5.662 39.141 1.00 82.56 277 ARG A N 1
ATOM 2124 C CA . ARG A 1 277 ? -26.751 -6.188 38.773 1.00 82.56 277 ARG A CA 1
ATOM 2125 C C . ARG A 1 277 ? -25.722 -5.077 38.590 1.00 82.56 277 ARG A C 1
ATOM 2127 O O . ARG A 1 277 ? -26.032 -4.012 38.056 1.00 82.56 277 ARG A O 1
ATOM 2134 N N . ALA A 1 278 ? -24.482 -5.359 38.979 1.00 66.81 278 ALA A N 1
ATOM 2135 C CA . ALA A 1 278 ? -23.339 -4.497 38.693 1.00 66.81 278 ALA A CA 1
ATOM 2136 C C . ALA A 1 278 ? -23.245 -4.179 37.193 1.00 66.81 278 ALA A C 1
ATOM 2138 O O . ALA A 1 278 ? -23.513 -5.045 36.361 1.00 66.81 278 ALA A O 1
ATOM 2139 N N . GLY A 1 279 ? -22.888 -2.941 36.855 1.00 59.25 279 GLY A N 1
ATOM 2140 C CA . GLY A 1 279 ? -22.797 -2.477 35.470 1.00 59.25 279 GLY A CA 1
ATOM 2141 C C . GLY A 1 279 ? -24.141 -2.230 34.780 1.00 59.25 279 GLY A C 1
ATOM 2142 O O . GLY A 1 279 ? -24.143 -1.744 33.654 1.00 59.25 279 GLY A O 1
ATOM 2143 N N . SER A 1 280 ? -25.277 -2.519 35.429 1.00 65.31 280 SER A N 1
ATOM 2144 C CA . SER A 1 280 ? -26.588 -2.241 34.839 1.00 65.31 280 SER A CA 1
ATOM 2145 C C . SER A 1 280 ? -26.850 -0.749 34.760 1.00 65.31 280 SER A C 1
ATOM 2147 O O . SER A 1 280 ? -26.535 0.022 35.673 1.00 65.31 280 SER A O 1
ATOM 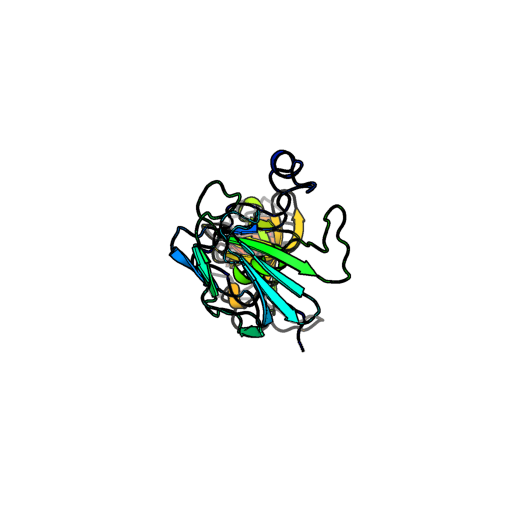2149 N N . THR A 1 281 ? -27.513 -0.374 33.683 1.00 73.25 281 THR A N 1
ATOM 2150 C CA . THR A 1 281 ? -27.984 0.977 33.439 1.00 73.25 281 THR A CA 1
ATOM 2151 C C . THR A 1 281 ? -29.226 1.276 34.252 1.00 73.25 281 THR A C 1
ATOM 2153 O O . THR A 1 281 ? -30.194 0.512 34.253 1.00 73.25 281 THR A O 1
ATOM 2156 N N . VAL A 1 282 ? -29.252 2.451 34.859 1.00 75.56 282 VAL A N 1
ATOM 2157 C CA . VAL A 1 282 ? -30.447 3.021 35.469 1.00 75.56 282 VAL A CA 1
ATOM 2158 C C . VAL A 1 282 ? -30.694 4.423 34.933 1.00 75.56 282 VAL A C 1
ATOM 2160 O O . VAL A 1 282 ? -29.763 5.144 34.589 1.00 75.56 282 VAL A O 1
ATOM 2163 N N . LEU A 1 283 ? -31.958 4.819 34.838 1.00 74.44 283 LEU A N 1
ATOM 2164 C CA . LEU A 1 283 ? -32.326 6.178 34.438 1.00 74.44 283 LEU A CA 1
ATOM 2165 C C . LEU A 1 283 ? -32.561 7.015 35.686 1.00 74.44 283 LEU A C 1
ATOM 2167 O O . LEU A 1 283 ? -33.270 6.558 36.580 1.00 74.44 283 LEU A O 1
ATOM 2171 N N . LEU A 1 284 ? -32.016 8.226 35.738 1.00 77.62 284 LEU A N 1
ATOM 2172 C CA . LEU A 1 284 ? -32.312 9.155 36.824 1.00 77.62 284 LEU A CA 1
ATOM 2173 C C . LEU A 1 284 ? -33.764 9.643 36.716 1.00 77.62 284 LEU A C 1
ATOM 2175 O O . LEU A 1 284 ? -34.242 9.969 35.630 1.00 77.62 284 LEU A O 1
ATOM 2179 N N . ASP A 1 285 ? -34.469 9.676 37.844 1.00 82.94 285 ASP A N 1
ATOM 2180 C CA . ASP A 1 285 ? -35.894 10.031 37.943 1.00 82.94 285 ASP A CA 1
ATOM 2181 C C . ASP A 1 285 ? -36.134 11.270 38.825 1.00 82.94 285 ASP A C 1
ATOM 2183 O O . ASP A 1 285 ? -37.233 11.473 39.336 1.00 82.94 285 ASP A O 1
ATOM 2187 N N . GLY A 1 286 ? -35.101 12.093 39.033 1.00 80.94 286 GLY A N 1
ATOM 2188 C CA . GLY A 1 286 ? -35.162 13.300 39.859 1.00 80.94 286 GLY A CA 1
ATOM 2189 C C . GLY A 1 286 ? -33.844 13.613 40.567 1.00 80.94 286 GLY A C 1
ATOM 2190 O O . GLY A 1 286 ? -32.802 13.036 40.258 1.00 80.94 286 GLY A O 1
ATOM 2191 N N . GLU A 1 287 ? -33.906 14.536 41.524 1.00 82.69 287 GLU A N 1
ATOM 2192 C CA . GLU A 1 287 ? -32.756 14.953 42.330 1.00 82.69 287 GLU A CA 1
ATOM 2193 C C . GLU A 1 287 ? -32.509 14.023 43.523 1.00 82.69 287 GLU A C 1
ATOM 2195 O O . GLU A 1 287 ? -33.431 13.393 44.051 1.00 82.69 287 GLU A O 1
ATOM 2200 N N . ALA A 1 288 ? -31.249 13.957 43.957 1.00 82.38 288 ALA A N 1
ATOM 2201 C CA . ALA A 1 288 ? -30.846 13.162 45.106 1.00 82.38 288 ALA A CA 1
ATOM 2202 C C . ALA A 1 288 ? -31.517 13.648 46.401 1.00 82.38 288 ALA A C 1
ATOM 2204 O O . ALA A 1 288 ? -31.669 14.845 46.637 1.00 82.38 288 ALA A O 1
ATOM 2205 N N . GLN A 1 289 ? -31.868 12.708 47.277 1.00 86.75 289 GLN A N 1
ATOM 2206 C CA . GLN A 1 289 ? -32.359 12.986 48.626 1.00 86.75 289 GLN A CA 1
ATOM 2207 C C . GLN A 1 289 ? -31.668 12.049 49.610 1.00 86.75 289 GLN A C 1
ATOM 2209 O O . GLN A 1 289 ? -31.606 10.845 49.375 1.00 86.75 289 GLN A O 1
ATOM 2214 N N . ASN A 1 290 ? -31.149 12.579 50.721 1.00 84.56 290 ASN A N 1
ATOM 2215 C CA . ASN A 1 290 ? -30.478 11.794 51.769 1.00 84.56 290 ASN A CA 1
ATOM 2216 C C . ASN A 1 290 ? -29.373 10.848 51.241 1.00 84.56 290 ASN A C 1
ATOM 2218 O O . ASN A 1 290 ? -29.233 9.726 51.729 1.00 84.56 290 ASN A O 1
ATOM 2222 N N . ASN A 1 291 ? -28.604 11.300 50.242 1.00 87.69 291 ASN A N 1
ATOM 2223 C CA . ASN A 1 291 ? -27.574 10.537 49.518 1.00 87.69 291 ASN A CA 1
ATOM 2224 C C . ASN A 1 291 ? -28.109 9.332 48.712 1.00 87.69 291 ASN A C 1
ATOM 2226 O O . ASN A 1 291 ? -27.374 8.391 48.398 1.00 87.69 291 ASN A O 1
ATOM 2230 N N . TYR A 1 292 ? -29.399 9.337 48.377 1.00 91.38 292 TYR A N 1
ATOM 2231 C CA . TYR A 1 292 ? -29.999 8.399 47.439 1.00 91.38 292 TYR A CA 1
ATOM 2232 C C . TYR A 1 292 ? -30.449 9.118 46.170 1.00 91.38 292 TYR A C 1
ATOM 2234 O O . TYR A 1 292 ? -31.127 10.140 46.232 1.00 91.38 292 TYR A O 1
ATOM 2242 N N . LEU A 1 293 ? -30.141 8.528 45.019 1.00 91.12 293 LEU A N 1
ATOM 2243 C CA . LEU A 1 293 ? -30.636 8.949 43.717 1.00 91.12 293 LEU A CA 1
ATOM 2244 C C . LEU A 1 293 ? -31.940 8.209 43.392 1.00 91.12 293 LEU A C 1
ATOM 2246 O O . LEU A 1 293 ? -31.966 6.975 43.472 1.00 91.12 293 LEU A O 1
ATOM 2250 N N . PRO A 1 294 ? -33.014 8.918 43.003 1.00 91.81 294 PRO A N 1
ATOM 2251 C CA . PRO A 1 294 ? -34.205 8.278 42.472 1.00 91.81 294 PRO A CA 1
ATOM 2252 C C . PRO A 1 294 ? -33.880 7.761 41.073 1.00 91.81 294 PRO A C 1
ATOM 2254 O O . PRO A 1 294 ? -33.436 8.515 40.204 1.00 91.81 294 PRO A O 1
ATOM 2257 N N . VAL A 1 295 ? -34.079 6.465 40.852 1.00 90.06 295 VAL A N 1
ATOM 2258 C CA . VAL A 1 295 ? -33.744 5.815 39.589 1.00 90.06 295 VAL A CA 1
ATOM 2259 C C . VAL A 1 295 ? -34.820 4.840 39.127 1.00 90.06 295 VAL A C 1
ATOM 2261 O O . VAL A 1 295 ? -35.612 4.306 39.905 1.00 90.06 295 VAL A O 1
ATOM 2264 N N . LYS A 1 296 ? -34.823 4.576 37.824 1.00 89.12 296 LYS A N 1
ATOM 2265 C CA . LYS A 1 296 ? -35.616 3.540 37.167 1.00 89.12 296 LYS A CA 1
ATOM 2266 C C . LYS A 1 296 ? -34.678 2.474 36.619 1.00 89.12 296 LYS A C 1
ATOM 2268 O O . LYS A 1 296 ? -33.911 2.760 35.699 1.00 89.12 296 LYS A O 1
ATOM 2273 N N . ALA A 1 297 ? -34.762 1.259 37.152 1.00 84.38 297 ALA A N 1
ATOM 2274 C CA . ALA A 1 297 ? -34.029 0.101 36.640 1.00 84.38 297 ALA A CA 1
ATOM 2275 C C . ALA A 1 297 ? -34.968 -0.835 35.879 1.00 84.38 297 ALA A C 1
ATOM 2277 O O . ALA A 1 297 ? -36.146 -0.960 36.223 1.00 84.38 297 ALA A O 1
ATOM 2278 N N . LYS A 1 298 ? -34.465 -1.528 34.854 1.00 83.06 298 LYS A N 1
ATOM 2279 C CA . LYS A 1 298 ? -35.265 -2.554 34.177 1.00 83.06 298 LYS A CA 1
ATOM 2280 C C . LYS A 1 298 ? -35.465 -3.726 35.130 1.00 83.06 298 LYS A C 1
ATOM 2282 O O . LYS A 1 298 ? -34.514 -4.196 35.746 1.00 83.06 298 LYS A O 1
ATOM 2287 N N . ARG A 1 299 ? -36.689 -4.253 35.211 1.00 80.75 299 ARG A N 1
ATOM 2288 C CA . ARG A 1 299 ? -36.986 -5.453 36.013 1.00 80.75 299 ARG A CA 1
ATOM 2289 C C . ARG A 1 299 ? -36.077 -6.642 35.673 1.00 80.75 299 ARG A C 1
ATOM 2291 O O . ARG A 1 299 ? -35.734 -7.409 36.562 1.00 80.75 299 ARG A O 1
ATOM 2298 N N . SER A 1 300 ? -35.664 -6.771 34.410 1.00 76.62 300 SER A N 1
ATOM 2299 C CA . SER A 1 300 ? -34.726 -7.802 33.944 1.00 76.62 300 SER A CA 1
ATOM 2300 C C . SER A 1 300 ? -33.348 -7.722 34.590 1.00 76.62 300 SER A C 1
ATOM 2302 O O . SER A 1 300 ? -32.645 -8.727 34.607 1.00 76.62 300 SER A O 1
ATOM 2304 N N . ASP A 1 301 ? -32.960 -6.558 35.110 1.00 81.25 301 ASP A N 1
ATOM 2305 C CA . ASP A 1 301 ? -31.598 -6.275 35.567 1.00 81.25 301 ASP A CA 1
ATOM 2306 C C . ASP A 1 301 ? -31.420 -6.592 37.059 1.00 81.25 301 ASP A C 1
ATOM 2308 O O . ASP A 1 301 ? -30.306 -6.545 37.581 1.00 81.25 301 ASP A O 1
ATOM 2312 N N . PHE A 1 302 ? -32.501 -6.976 37.743 1.00 83.19 302 PHE A N 1
ATOM 2313 C CA . PHE A 1 302 ? -32.443 -7.470 39.109 1.00 83.19 302 PHE A CA 1
ATOM 2314 C C . PHE A 1 302 ? -31.925 -8.904 39.156 1.00 83.19 302 PHE A C 1
ATOM 2316 O O . PHE A 1 302 ? -32.252 -9.737 38.308 1.00 83.19 302 PHE A O 1
ATOM 2323 N N . MET A 1 303 ? -31.109 -9.181 40.170 1.00 70.88 303 MET A N 1
ATOM 2324 C CA . MET A 1 303 ? -30.546 -10.504 40.436 1.00 70.88 303 MET A CA 1
ATOM 2325 C C . MET A 1 303 ? -31.621 -11.550 40.735 1.00 70.88 303 MET A C 1
ATOM 2327 O O . MET A 1 303 ? -31.451 -12.697 40.342 1.00 70.88 303 MET A O 1
ATOM 2331 N N . GLU A 1 304 ? -32.727 -11.132 41.350 1.00 74.00 304 GLU A N 1
ATOM 2332 C CA . GLU A 1 304 ? -33.869 -11.977 41.697 1.00 74.00 304 GLU A CA 1
ATOM 2333 C C . GLU A 1 304 ? -35.169 -11.400 41.117 1.00 74.00 304 GLU A C 1
ATOM 2335 O O . GLU A 1 304 ? -35.256 -10.186 40.895 1.00 74.00 304 GLU A O 1
ATOM 2340 N N . PRO A 1 305 ? -36.204 -12.226 40.881 1.00 72.94 305 PRO A N 1
ATOM 2341 C CA . PRO A 1 305 ? -37.509 -11.739 40.456 1.00 72.94 305 PRO A CA 1
ATOM 2342 C C . PRO A 1 305 ? -38.109 -10.765 41.479 1.00 72.94 305 PRO A C 1
ATOM 2344 O O . PRO A 1 305 ? -38.306 -11.105 42.642 1.00 72.94 305 PRO A O 1
ATOM 2347 N N . VAL A 1 306 ? -38.453 -9.559 41.030 1.00 73.25 306 VAL A N 1
ATOM 2348 C CA . VAL A 1 306 ? -39.064 -8.515 41.870 1.00 73.25 306 VAL A CA 1
ATOM 2349 C C . VAL A 1 306 ? -40.562 -8.429 41.585 1.00 73.25 306 VAL A C 1
ATOM 2351 O O . VAL A 1 306 ? -40.951 -8.433 40.413 1.00 73.25 306 VAL A O 1
ATOM 2354 N N . ALA A 1 307 ? -41.410 -8.368 42.613 1.00 60.22 307 ALA A N 1
ATOM 2355 C CA . ALA A 1 307 ? -42.854 -8.146 42.468 1.00 60.22 307 ALA A CA 1
ATOM 2356 C C . ALA A 1 307 ? -43.164 -6.671 42.134 1.00 60.22 307 ALA A C 1
ATOM 2358 O O . ALA A 1 307 ? -42.400 -5.787 42.513 1.00 60.22 307 ALA A O 1
ATOM 2359 N N . LEU A 1 308 ? -44.248 -6.423 41.388 1.00 53.34 308 LEU A N 1
ATOM 2360 C CA . LEU A 1 308 ? -44.754 -5.068 41.122 1.00 53.34 308 LEU A CA 1
ATOM 2361 C C . LEU A 1 308 ? -45.633 -4.582 42.274 1.00 53.34 308 LEU A C 1
ATOM 2363 O O . LEU A 1 308 ? -46.382 -5.432 42.807 1.00 53.34 308 LEU A O 1
#

Radius of gyration: 29.04 Å; Cα contacts (8 Å, |Δi|>4): 761; chains: 1; bounding box: 68×32×81 Å

Sequence (308 aa):
MGAFRFEAWPTEFQKITQYFGANPQNYAQFGLPGHEGIDIRAPTGSRVFAVAAGEVFRVHTDASSHNYGIHIRIQHQDDYKTVYGHLESVNVREGQIVEAGQMIGYADNTGNSFGSHLHLTLKKIGVHYPPWPREIIDPLPFLLPLLGWEEPAGPYIEGWIMTAALTRNGNLAQVNAGGATLRVTQDYSAEVPSGTIVIVTGEHPTFTKVKASRAAVGINDTPPPTTSEPPPTAALVRGWAWEAYVTVAGQMGIAGPHGINLRDKPSRDAHNIGLVRAGSTVLLDGEAQNNYLPVKAKRSDFMEPVAL

Nearest PDB structures (foldseek):
  5j1m-assembly2_C  TM=9.245E-01  e=3.784E-09  Helicobacter pylori 26695
  5j1k-assembly1_A  TM=8.631E-01  e=1.783E-09  Helicobacter pylori 26695
  5j1l-assembly1_A  TM=9.623E-01  e=1.375E-08  Helicobacter pylori 26695
  4bh5-assembly4_D  TM=8.598E-01  e=1.898E-08  Escherichia coli K-12
  5kvp-assembly1_A  TM=7.191E-01  e=4.996E-08  Streptococcus equi subsp. zooepidemicus

pLDDT: mean 80.57, std 16.25, range [30.59, 98.88]

Mean predicted aligned error: 17.37 Å